Protein AF-A0A9P6T9H8-F1 (afdb_monomer_lite)

Sequence (300 aa):
MNTSPPLRSTDLVDGTSMKGPVYPNWYRVLKLAPSPHLTDQDVHVAFLAESAYHHPDDHPPGSRARARAEAYSKLIRQAYEVLRTKESRARYDHLKTRIASEKDQLHNRAKVLAEGWLKRIEAETQSAEEQATSSLAKERLDAFFRTDAQLRSRHPTLPTPTREQVQRFFEAESERRRAQVVRDRAAHRTALELMIRAEFERRAAGMPVDERRVRWQRGRDAFGQVSQNRKKVDAELGQQAWEVALSKFFAELMSHHQHDHRCASPAPSKTAQGSTAPVLSENARPNEKFTPPVPSTRVV

Organism: NCBI:txid708437

InterPro domains:
  IPR001623 DnaJ domain [PF00226] (25-93)
  IPR001623 DnaJ domain [PS50076] (25-96)
  IPR001623 DnaJ domain [SM00271] (24-88)
  IPR001623 DnaJ domain [cd06257] (25-83)
  IPR036869 Chaperone J-domain superfamily [G3DSA:1.10.287.110] (18-116)
  IPR036869 Chaperone J-domain superfamily [SSF46565] (23-95)

Structure (mmCIF, N/CA/C/O backbone):
data_AF-A0A9P6T9H8-F1
#
_entry.id   AF-A0A9P6T9H8-F1
#
loop_
_atom_site.group_PDB
_atom_site.id
_atom_site.type_symbol
_atom_site.label_atom_id
_atom_site.label_alt_id
_atom_site.label_comp_id
_atom_site.label_asym_id
_atom_site.label_entity_id
_atom_site.label_seq_id
_atom_site.pdbx_PDB_ins_code
_atom_site.Cartn_x
_atom_site.Cartn_y
_atom_site.Cartn_z
_atom_site.occupancy
_atom_site.B_iso_or_equiv
_atom_site.auth_seq_id
_atom_site.auth_comp_id
_atom_site.auth_asym_id
_atom_site.auth_atom_id
_atom_site.pdbx_PDB_model_num
ATOM 1 N N . MET A 1 1 ? -13.556 -55.172 38.854 1.00 38.03 1 MET A N 1
ATOM 2 C CA . MET A 1 1 ? -12.277 -54.497 38.558 1.00 38.03 1 MET A CA 1
ATOM 3 C C . MET A 1 1 ? -12.586 -53.058 38.177 1.00 38.03 1 MET A C 1
ATOM 5 O O . MET A 1 1 ? -13.252 -52.830 37.178 1.00 38.03 1 MET A O 1
ATOM 9 N N . ASN A 1 2 ? -12.202 -52.132 39.058 1.00 34.06 2 ASN A N 1
ATOM 10 C CA . ASN A 1 2 ? -12.204 -50.681 38.868 1.00 34.06 2 ASN A CA 1
ATOM 11 C C . ASN A 1 2 ? -11.078 -50.288 37.908 1.00 34.06 2 ASN A C 1
ATOM 13 O O . ASN A 1 2 ? -9.978 -50.790 38.100 1.00 34.06 2 ASN A O 1
ATOM 17 N N . THR A 1 3 ? -11.322 -49.327 37.015 1.00 34.09 3 THR A N 1
ATOM 18 C CA . THR A 1 3 ? -10.509 -48.098 36.906 1.00 34.09 3 THR A CA 1
ATOM 19 C C . THR A 1 3 ? -11.249 -47.059 36.065 1.00 34.09 3 THR A C 1
ATOM 21 O O . THR A 1 3 ? -11.678 -47.322 34.945 1.00 34.09 3 THR A O 1
ATOM 24 N N . SER A 1 4 ? -11.401 -45.894 36.680 1.00 31.84 4 SER A N 1
ATOM 25 C CA . SER A 1 4 ? -12.095 -44.679 36.267 1.00 31.84 4 SER A CA 1
ATOM 26 C C . SER A 1 4 ? -11.564 -44.022 34.979 1.00 31.84 4 SER A C 1
ATOM 28 O O . SER A 1 4 ? -10.402 -44.220 34.625 1.00 31.84 4 SER A O 1
ATOM 30 N N . PRO A 1 5 ? -12.367 -43.159 34.325 1.00 37.28 5 PRO A N 1
ATOM 31 C CA . PRO A 1 5 ? -11.892 -42.238 33.291 1.00 37.28 5 PRO A CA 1
ATOM 32 C C . PRO A 1 5 ? -11.155 -41.044 33.931 1.00 37.28 5 PRO A C 1
ATOM 34 O O . PRO A 1 5 ? -11.500 -40.659 35.054 1.00 37.28 5 PRO A O 1
ATOM 37 N N . PRO A 1 6 ? -10.174 -40.410 33.261 1.00 40.19 6 PRO A N 1
ATOM 38 C CA . PRO A 1 6 ? -9.553 -39.213 33.800 1.00 40.19 6 PRO A CA 1
ATOM 39 C C . PRO A 1 6 ? -10.435 -37.975 33.588 1.00 40.19 6 PRO A C 1
ATOM 41 O O . PRO A 1 6 ? -11.201 -37.850 32.632 1.00 40.19 6 PRO A O 1
ATOM 44 N N . LEU A 1 7 ? -10.309 -37.085 34.565 1.00 30.33 7 LEU A N 1
ATOM 45 C CA . LEU A 1 7 ? -11.107 -35.905 34.865 1.00 30.33 7 LEU A CA 1
ATOM 46 C C . LEU A 1 7 ? -10.894 -34.728 33.896 1.00 30.33 7 LEU A C 1
ATOM 48 O O . LEU A 1 7 ? -9.845 -34.567 33.280 1.00 30.33 7 LEU A O 1
ATOM 52 N N . ARG A 1 8 ? -11.909 -33.854 33.867 1.00 36.84 8 ARG A N 1
ATOM 53 C CA . ARG A 1 8 ? -11.857 -32.449 33.428 1.00 36.84 8 ARG A CA 1
ATOM 54 C C . ARG A 1 8 ? -10.834 -31.630 34.235 1.00 36.84 8 ARG A C 1
ATOM 56 O O . ARG A 1 8 ? -10.794 -31.767 35.451 1.00 36.84 8 ARG A O 1
ATOM 63 N N . SER A 1 9 ? -10.186 -30.665 33.579 1.00 26.41 9 SER A N 1
ATOM 64 C CA . SER A 1 9 ? -9.747 -29.372 34.145 1.00 26.41 9 SER A CA 1
ATOM 65 C C . SER A 1 9 ? -9.559 -28.415 32.953 1.00 26.41 9 SER A C 1
ATOM 67 O O . SER A 1 9 ? -8.817 -28.741 32.037 1.00 26.41 9 SER A O 1
ATOM 69 N N . THR A 1 10 ? -10.443 -27.453 32.671 1.00 33.94 10 THR A N 1
ATOM 70 C CA . THR A 1 10 ? -10.411 -26.065 33.174 1.00 33.94 10 THR A CA 1
ATOM 71 C C . THR A 1 10 ? -9.012 -25.468 33.298 1.00 33.94 10 THR A C 1
ATOM 73 O O . THR A 1 10 ? -8.481 -25.431 34.397 1.00 33.94 10 THR A O 1
ATOM 76 N N . ASP A 1 11 ? -8.519 -24.918 32.190 1.00 26.69 11 ASP A N 1
ATOM 77 C CA . ASP A 1 11 ? -7.739 -23.675 32.135 1.00 26.69 11 ASP A CA 1
ATOM 78 C C . ASP A 1 11 ? -8.542 -22.778 31.171 1.00 26.69 11 ASP A C 1
ATOM 80 O O . ASP A 1 11 ? -8.701 -23.090 29.994 1.00 26.69 11 ASP A O 1
ATOM 84 N N . LEU A 1 12 ? -9.370 -21.830 31.613 1.00 29.61 12 LEU A N 1
ATOM 85 C CA . LEU A 1 12 ? -9.011 -20.601 32.316 1.00 29.61 12 LEU A CA 1
ATOM 86 C C . LEU A 1 12 ? -7.778 -19.927 31.694 1.00 29.61 12 LEU A C 1
ATOM 88 O O . LEU A 1 12 ? -6.650 -20.273 31.992 1.00 29.61 12 LEU A O 1
ATOM 92 N N . VAL A 1 13 ? -8.074 -18.913 30.877 1.00 43.53 13 VAL A N 1
ATOM 93 C CA . VAL A 1 13 ? -7.264 -17.706 30.663 1.00 43.53 13 VAL A CA 1
ATOM 94 C C . VAL A 1 13 ? -5.823 -17.950 30.203 1.00 43.53 13 VAL A C 1
ATOM 96 O O . VAL A 1 13 ? -4.915 -18.006 31.009 1.00 43.53 13 VAL A O 1
ATOM 99 N N . ASP A 1 14 ? -5.591 -17.961 28.894 1.00 33.41 14 ASP A N 1
ATOM 100 C CA . ASP A 1 14 ? -4.698 -16.952 28.320 1.00 33.41 14 ASP A CA 1
ATOM 101 C C . ASP A 1 14 ? -4.712 -16.994 26.796 1.00 33.41 14 ASP A C 1
ATOM 103 O O . ASP A 1 14 ? -4.553 -18.014 26.134 1.00 33.41 1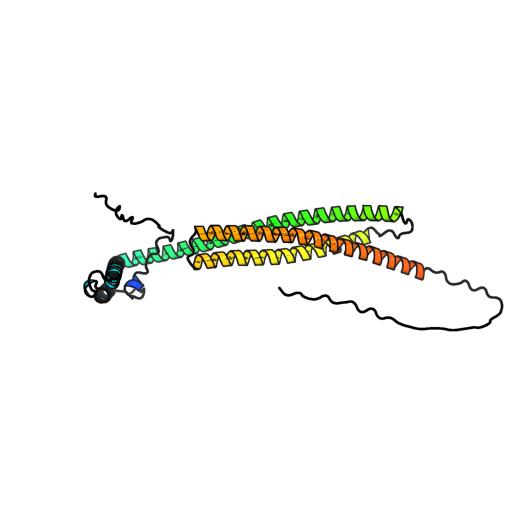4 ASP A O 1
ATOM 107 N N . GLY A 1 15 ? -4.979 -15.829 26.236 1.00 30.55 15 GLY A N 1
ATOM 108 C CA . GLY A 1 15 ? -5.173 -15.619 24.813 1.00 30.55 15 GLY A CA 1
ATOM 109 C C . GLY A 1 15 ? -5.578 -14.178 24.587 1.00 30.55 15 GLY A C 1
ATOM 110 O O . GLY A 1 15 ? -6.523 -13.894 23.850 1.00 30.55 15 GLY A O 1
ATOM 111 N N . THR A 1 16 ? -4.903 -13.269 25.293 1.00 36.62 16 THR A N 1
ATOM 112 C CA . THR A 1 16 ? -4.917 -11.826 25.080 1.00 36.62 16 THR A CA 1
ATOM 113 C C . THR A 1 16 ? -4.379 -11.547 23.680 1.00 36.62 16 THR A C 1
ATOM 115 O O . THR A 1 16 ? -3.251 -11.120 23.457 1.00 36.62 16 THR A O 1
ATOM 118 N N . SER A 1 17 ? -5.243 -11.796 22.694 1.00 33.31 17 SER A N 1
ATOM 119 C CA . SER A 1 17 ? -5.212 -11.155 21.394 1.00 33.31 17 SER A CA 1
ATOM 120 C C . SER A 1 17 ? -4.962 -9.678 21.652 1.00 33.31 17 SER A C 1
ATOM 122 O O . SER A 1 17 ? -5.818 -9.019 22.241 1.00 33.31 17 SER A O 1
ATOM 124 N N . MET A 1 18 ? -3.800 -9.202 21.201 1.00 38.00 18 MET A N 1
ATOM 125 C CA . MET A 1 18 ? -3.286 -7.830 21.212 1.00 38.00 18 MET A CA 1
ATOM 126 C C . MET A 1 18 ? -4.225 -6.838 20.494 1.00 38.00 18 MET A C 1
ATOM 128 O O . MET A 1 18 ? -3.858 -6.153 19.541 1.00 38.00 18 MET A O 1
ATOM 132 N N . LYS A 1 19 ? -5.477 -6.753 20.933 1.00 39.91 19 LYS A N 1
ATOM 133 C CA . LYS A 1 19 ? -6.243 -5.523 20.928 1.00 39.91 19 LYS A CA 1
ATOM 134 C C . LYS A 1 19 ? -5.773 -4.830 22.198 1.00 39.91 19 LYS A C 1
ATOM 136 O O . LYS A 1 19 ? -6.032 -5.335 23.287 1.00 39.91 19 LYS A O 1
ATOM 141 N N . GLY A 1 20 ? -5.052 -3.713 22.071 1.00 37.09 20 GLY A N 1
ATOM 142 C CA . GLY A 1 20 ? -4.868 -2.812 23.214 1.00 37.09 20 GLY A CA 1
ATOM 143 C C . GLY A 1 20 ? -6.226 -2.589 23.892 1.00 37.09 20 GLY A C 1
ATOM 144 O O . GLY A 1 20 ? -7.242 -2.720 23.200 1.00 37.09 20 GLY A O 1
ATOM 145 N N . PRO A 1 21 ? -6.272 -2.339 25.212 1.00 41.81 21 PRO A N 1
ATOM 146 C CA . PRO A 1 21 ? -7.514 -2.337 25.978 1.00 41.81 21 PRO A CA 1
ATOM 147 C C . PRO A 1 21 ? -8.572 -1.524 25.233 1.00 41.81 21 PRO A C 1
ATOM 149 O O . PRO A 1 21 ? -8.463 -0.305 25.098 1.00 41.81 21 PRO A O 1
ATOM 152 N N . VAL A 1 22 ? -9.560 -2.221 24.660 1.00 52.66 22 VAL A N 1
ATOM 153 C CA . VAL A 1 22 ? -10.694 -1.576 24.006 1.00 52.66 22 VAL A CA 1
ATOM 154 C C . VAL A 1 22 ? -11.515 -1.039 25.153 1.00 52.66 22 VAL A C 1
ATOM 156 O O . VAL A 1 22 ? -12.327 -1.760 25.725 1.00 52.66 22 VAL A O 1
ATOM 159 N N . TYR A 1 23 ? -11.228 0.199 25.544 1.00 62.03 23 TYR A N 1
ATOM 160 C CA . TYR A 1 23 ? -11.981 0.862 26.589 1.00 62.03 23 TYR A CA 1
ATOM 161 C C . TYR A 1 23 ? -13.442 0.930 26.137 1.00 62.03 23 TYR A C 1
ATOM 163 O O . TYR A 1 23 ? -13.731 1.522 25.087 1.00 62.03 23 TYR A O 1
ATOM 171 N N . PRO A 1 24 ? -14.365 0.277 26.863 1.00 75.31 24 PRO A N 1
ATOM 172 C CA . PRO A 1 24 ? -15.774 0.314 26.522 1.00 75.31 24 PRO A CA 1
ATOM 173 C C . PRO A 1 24 ? -16.250 1.759 26.552 1.00 75.31 24 PRO A C 1
ATOM 175 O O . PRO A 1 24 ? -15.856 2.530 27.425 1.00 75.31 24 PRO A O 1
ATOM 178 N N . ASN A 1 25 ? -17.116 2.138 25.613 1.00 88.19 25 ASN A N 1
ATOM 179 C CA . ASN A 1 25 ? -17.748 3.444 25.691 1.00 88.19 25 ASN A CA 1
ATOM 180 C C . ASN A 1 25 ? -18.775 3.436 26.833 1.00 88.19 25 ASN A C 1
ATOM 182 O O . ASN A 1 25 ? -19.929 3.078 26.604 1.00 88.19 25 ASN A O 1
ATOM 186 N N . TRP A 1 26 ? -18.361 3.817 28.044 1.00 93.00 26 TRP A N 1
ATOM 187 C CA . TRP A 1 26 ? -19.205 3.746 29.243 1.00 93.00 26 TRP A CA 1
ATOM 188 C C . TRP A 1 26 ? -20.499 4.559 29.131 1.00 93.00 26 TRP A C 1
ATOM 190 O O . TRP A 1 26 ? -21.531 4.118 29.630 1.00 93.00 26 TRP A O 1
ATOM 200 N N . TYR A 1 27 ? -20.493 5.663 28.372 1.00 93.25 27 TYR A N 1
ATOM 201 C CA . TYR A 1 27 ? -21.714 6.414 28.062 1.00 93.25 27 TYR A CA 1
ATOM 202 C C . TYR A 1 27 ? -22.737 5.550 27.313 1.00 93.25 27 TYR A C 1
ATOM 204 O O . TYR A 1 27 ? -23.918 5.590 27.626 1.00 93.25 27 TYR A O 1
ATOM 212 N N . ARG A 1 28 ? -22.296 4.697 26.377 1.00 93.00 28 ARG A N 1
ATOM 213 C CA . ARG A 1 28 ? -23.198 3.773 25.667 1.00 93.00 28 ARG A CA 1
ATOM 214 C C . ARG A 1 28 ? -23.743 2.671 26.566 1.00 93.00 28 ARG A C 1
ATOM 216 O O . ARG A 1 28 ? -24.875 2.259 26.351 1.00 93.00 28 ARG A O 1
ATOM 223 N N . VAL A 1 29 ? -22.957 2.196 27.534 1.00 91.94 29 VAL A N 1
ATOM 224 C CA . VAL A 1 29 ? -23.403 1.157 28.479 1.00 91.94 29 VAL A CA 1
ATOM 225 C C . VAL A 1 29 ? -24.567 1.667 29.329 1.00 91.94 29 VAL A C 1
ATOM 227 O O . VAL A 1 29 ? -25.514 0.925 29.541 1.00 91.94 29 VAL A O 1
ATOM 230 N N . LEU A 1 30 ? -24.536 2.942 29.731 1.00 93.44 30 LEU A N 1
ATOM 231 C CA . LEU A 1 30 ? -25.633 3.598 30.454 1.00 93.44 30 LEU A CA 1
ATOM 232 C C . LEU A 1 30 ? -26.652 4.301 29.536 1.00 93.44 30 LEU A C 1
ATOM 234 O O . LEU A 1 30 ? -27.499 5.040 30.021 1.00 93.44 30 LEU A O 1
ATOM 238 N N . LYS A 1 31 ? -26.554 4.124 28.209 1.00 92.94 31 LYS A N 1
ATOM 239 C CA . LYS A 1 31 ? -27.387 4.807 27.195 1.00 92.94 31 LYS A CA 1
ATOM 240 C C . LYS A 1 31 ? -27.440 6.340 27.334 1.00 92.94 31 LYS A C 1
ATOM 242 O O . LYS A 1 31 ? -28.423 6.977 26.969 1.00 92.94 31 LYS A O 1
ATOM 247 N N . LEU A 1 32 ? -26.350 6.943 27.800 1.00 93.62 32 LEU A N 1
ATOM 248 C CA . LEU A 1 32 ? -26.186 8.386 27.945 1.00 93.62 32 LEU A CA 1
ATOM 249 C C . LEU A 1 32 ? -25.487 8.996 26.724 1.00 93.62 32 LEU A C 1
ATOM 251 O O . LEU A 1 32 ? -24.604 8.390 26.107 1.00 93.62 32 LEU A O 1
ATOM 255 N N . ALA A 1 33 ? -25.846 10.239 26.403 1.00 91.00 33 ALA A N 1
ATOM 256 C CA . ALA A 1 33 ? -25.086 11.055 25.465 1.00 91.00 33 ALA A CA 1
ATOM 257 C C . ALA A 1 33 ? -23.873 11.681 26.185 1.00 91.00 33 ALA A C 1
ATOM 259 O O . ALA A 1 33 ? -24.029 12.188 27.298 1.00 91.00 33 ALA A O 1
ATOM 260 N N . PRO A 1 34 ? -22.671 11.692 25.579 1.00 87.94 34 PRO A N 1
ATOM 261 C CA . PRO A 1 34 ? -21.546 12.442 26.126 1.00 87.94 34 PRO A CA 1
ATOM 262 C C . PRO A 1 34 ? -21.892 13.934 26.103 1.00 87.94 34 PRO A C 1
ATOM 264 O O . PRO A 1 34 ? -22.073 14.505 25.028 1.00 87.94 34 PRO A O 1
ATOM 267 N N . SER A 1 35 ? -22.016 14.556 27.273 1.00 89.12 35 SER A N 1
ATOM 268 C CA . SER A 1 35 ? -22.367 15.971 27.407 1.00 89.12 35 SER A CA 1
ATOM 269 C C . SER A 1 35 ? -21.614 16.597 28.582 1.00 89.12 35 SER A C 1
ATOM 271 O O . SER A 1 35 ? -21.552 15.980 29.648 1.00 89.12 35 SER A O 1
ATOM 273 N N . PRO A 1 36 ? -21.085 17.826 28.438 1.00 83.00 36 PRO A N 1
ATOM 274 C CA . PRO A 1 36 ? -20.433 18.541 29.537 1.00 83.00 36 PRO A CA 1
ATOM 275 C C . PRO A 1 36 ? -21.411 18.953 30.649 1.00 83.00 36 PRO A C 1
ATOM 277 O O . PRO A 1 36 ? -20.980 19.275 31.754 1.00 83.00 36 PRO A O 1
ATOM 280 N N . HIS A 1 37 ? -22.719 18.937 30.368 1.00 88.69 37 HIS A N 1
ATOM 281 C CA . HIS A 1 37 ? -23.781 19.315 31.305 1.00 88.69 37 HIS A CA 1
ATOM 282 C C . HIS A 1 37 ? -24.411 18.121 32.028 1.00 88.69 37 HIS A C 1
ATOM 284 O O . HIS A 1 37 ? -25.382 18.296 32.757 1.00 88.69 37 HIS A O 1
ATOM 290 N N . LEU A 1 38 ? -23.884 16.912 31.825 1.00 91.31 38 LEU A N 1
ATOM 291 C CA . LEU A 1 38 ? -24.390 15.711 32.474 1.00 91.31 38 LEU A CA 1
ATOM 292 C C . LEU A 1 38 ? -24.210 15.837 33.996 1.00 91.31 38 LEU A C 1
ATOM 294 O O . LEU A 1 38 ? -23.090 16.024 34.484 1.00 91.31 38 LEU A O 1
ATOM 298 N N . THR A 1 39 ? -25.285 15.725 34.770 1.00 94.75 39 THR A N 1
ATOM 299 C CA . THR A 1 39 ? -25.199 15.786 36.236 1.00 94.75 39 THR A CA 1
ATOM 300 C C . THR A 1 39 ? -24.855 14.413 36.814 1.00 94.75 39 THR A C 1
ATOM 302 O O . THR A 1 39 ? -24.907 13.401 36.112 1.00 94.75 39 THR A O 1
ATOM 305 N N . ASP A 1 40 ? -24.427 14.359 38.076 1.00 94.19 40 ASP A N 1
ATOM 306 C CA . ASP A 1 40 ? -24.169 13.081 38.759 1.00 94.19 40 ASP A CA 1
ATOM 307 C C . ASP A 1 40 ? -25.496 12.328 39.005 1.00 94.19 40 ASP A C 1
ATOM 309 O O . ASP A 1 40 ? -25.549 11.099 38.932 1.00 94.19 40 ASP A O 1
ATOM 313 N N . GLN A 1 41 ? -26.597 13.073 39.172 1.00 95.38 41 GLN A N 1
ATOM 314 C CA . GLN A 1 41 ? -27.947 12.527 39.295 1.00 95.38 41 GLN A CA 1
ATOM 315 C C . GLN A 1 41 ? -28.396 11.810 38.015 1.00 95.38 41 GLN A C 1
ATOM 317 O O . GLN A 1 41 ? -28.925 10.705 38.101 1.00 95.38 41 GLN A O 1
ATOM 322 N N . ASP A 1 42 ? -28.141 12.382 36.835 1.00 95.00 42 ASP A N 1
ATOM 323 C CA . ASP A 1 42 ? -28.504 11.752 35.554 1.00 95.00 42 ASP A CA 1
ATOM 324 C C . ASP A 1 42 ? -27.807 10.398 35.374 1.00 95.00 42 ASP A C 1
ATOM 326 O O . ASP A 1 42 ? -28.408 9.424 34.916 1.00 95.00 42 ASP A O 1
ATOM 330 N N . VAL A 1 43 ? -26.535 10.319 35.780 1.00 95.31 43 VAL A N 1
ATOM 331 C CA . VAL A 1 43 ? -25.751 9.078 35.740 1.00 95.31 43 VAL A CA 1
ATOM 332 C C . VAL A 1 43 ? -26.323 8.044 36.704 1.00 95.31 43 VAL A C 1
ATOM 334 O O . VAL A 1 43 ? -26.428 6.869 36.351 1.00 95.31 43 VAL A O 1
ATOM 337 N N . HIS A 1 44 ? -26.718 8.470 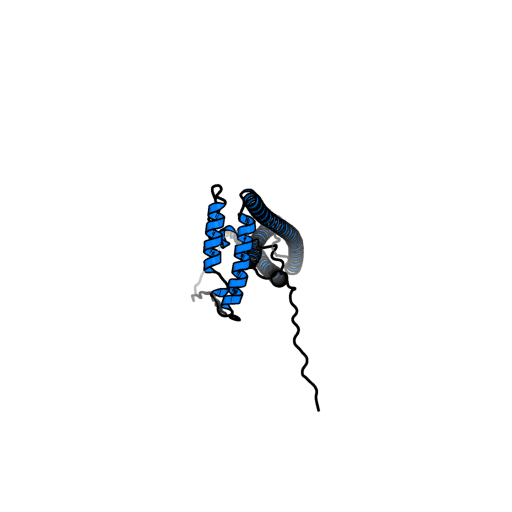37.904 1.00 96.06 44 HIS A N 1
ATOM 338 C CA . HIS A 1 44 ? -27.324 7.589 38.895 1.00 96.06 44 HIS A CA 1
ATOM 339 C C . HIS A 1 44 ? -28.687 7.050 38.439 1.00 96.06 44 HIS A C 1
ATOM 341 O O . HIS A 1 44 ? -28.930 5.847 38.520 1.00 96.06 44 HIS A O 1
ATOM 347 N N . VAL A 1 45 ? -29.546 7.907 37.882 1.00 96.56 45 VAL A N 1
ATOM 348 C CA . VAL A 1 45 ? -30.850 7.504 37.331 1.00 96.56 45 VAL A CA 1
ATOM 349 C C . VAL A 1 45 ? -30.673 6.504 36.186 1.00 96.56 45 VAL A C 1
ATOM 351 O O . VAL A 1 45 ? -31.339 5.469 36.169 1.00 96.56 45 VAL A O 1
ATOM 354 N N . ALA A 1 46 ? -29.736 6.756 35.269 1.00 96.00 46 ALA A N 1
ATOM 355 C CA . ALA A 1 46 ? -29.435 5.830 34.179 1.00 96.00 46 ALA A CA 1
ATOM 356 C C . ALA A 1 46 ? -28.889 4.485 34.686 1.00 96.00 46 ALA A C 1
ATOM 358 O O . ALA A 1 46 ? -29.270 3.429 34.182 1.00 96.00 46 ALA A O 1
ATOM 359 N N . PHE A 1 47 ? -28.038 4.504 35.716 1.00 96.75 47 PHE A N 1
ATOM 360 C CA . PHE A 1 47 ? -27.547 3.288 36.361 1.00 96.75 47 PHE A CA 1
ATOM 361 C C . PHE A 1 47 ? -28.681 2.453 36.960 1.00 96.75 47 PHE A C 1
ATOM 363 O O . PHE A 1 47 ? -28.705 1.240 36.745 1.00 96.75 47 PHE A O 1
ATOM 370 N N . LEU A 1 48 ? -29.617 3.076 37.682 1.00 96.44 48 LEU A N 1
ATOM 371 C CA . LEU A 1 48 ? -30.763 2.373 38.260 1.00 96.44 48 LEU A CA 1
ATOM 372 C C . LEU A 1 48 ? -31.651 1.768 37.168 1.00 96.44 48 LEU A C 1
ATOM 374 O O . LEU A 1 48 ? -32.017 0.598 37.266 1.00 96.44 48 LEU A O 1
ATOM 378 N N . ALA A 1 49 ? -31.935 2.529 36.107 1.00 95.31 49 ALA A N 1
ATOM 379 C CA . ALA A 1 49 ? -32.745 2.064 34.984 1.00 95.31 49 ALA A CA 1
ATOM 380 C C . ALA A 1 49 ? -32.119 0.846 34.279 1.00 95.31 49 ALA A C 1
ATOM 382 O O . ALA A 1 49 ? -32.785 -0.173 34.093 1.00 95.31 49 ALA A O 1
ATOM 383 N N . GLU A 1 50 ? -30.829 0.910 33.932 1.00 93.94 50 GLU A N 1
ATOM 384 C CA . GLU A 1 50 ? -30.146 -0.204 33.261 1.00 93.94 50 GLU A CA 1
ATOM 385 C C . GLU A 1 50 ? -29.916 -1.402 34.194 1.00 93.94 50 GLU A C 1
ATOM 387 O O . GLU A 1 50 ? -30.003 -2.549 33.756 1.00 93.94 50 GLU A O 1
ATOM 392 N N . SER A 1 51 ? -29.657 -1.166 35.485 1.00 93.81 51 SER A N 1
ATOM 393 C CA . SER A 1 51 ? -29.475 -2.246 36.465 1.00 93.81 51 SER A CA 1
ATOM 394 C C . SER A 1 51 ? -30.768 -3.010 36.727 1.00 93.81 51 SER A C 1
ATOM 396 O O . SER A 1 51 ? -30.717 -4.230 36.869 1.00 93.81 51 SER A O 1
ATOM 398 N N . ALA A 1 52 ? -31.909 -2.314 36.757 1.00 93.06 52 ALA A N 1
ATOM 399 C CA . ALA A 1 52 ? -33.222 -2.940 36.870 1.00 93.06 52 ALA A CA 1
ATOM 400 C C . ALA A 1 52 ? -33.566 -3.757 35.617 1.00 93.06 52 ALA A C 1
ATOM 402 O O . ALA A 1 52 ? -34.114 -4.843 35.728 1.00 93.06 52 ALA A O 1
ATOM 403 N N . TYR A 1 53 ? -33.200 -3.274 34.427 1.00 91.75 53 TYR A N 1
ATOM 404 C CA . TYR A 1 53 ? -33.472 -3.985 33.174 1.00 91.75 53 TYR A CA 1
ATOM 405 C C . TYR A 1 53 ? -32.608 -5.247 32.977 1.00 91.75 53 TYR A C 1
ATOM 407 O O . TYR A 1 53 ? -33.011 -6.183 32.288 1.00 91.75 53 TYR A O 1
ATOM 415 N N . HIS A 1 54 ? -31.405 -5.277 33.555 1.00 90.44 54 HIS A N 1
ATOM 416 C CA . HIS A 1 54 ? -30.438 -6.369 33.408 1.00 90.44 54 HIS A CA 1
ATOM 417 C C . HIS A 1 54 ? -30.176 -7.128 34.721 1.00 90.44 54 HIS A C 1
ATOM 419 O O . HIS A 1 54 ? -29.063 -7.626 34.939 1.00 90.44 54 HIS A O 1
ATOM 425 N N . HIS A 1 55 ? -31.172 -7.224 35.606 1.00 91.81 55 HIS A N 1
ATOM 426 C CA . HIS A 1 55 ? -31.003 -7.895 36.889 1.00 91.81 55 HIS A CA 1
ATOM 427 C C . HIS A 1 55 ? -30.901 -9.425 36.706 1.00 91.81 55 HIS A C 1
ATOM 429 O O . HIS A 1 55 ? -31.737 -10.037 36.042 1.00 91.81 55 HIS A O 1
ATOM 435 N N . PRO A 1 56 ? -29.878 -10.097 37.269 1.00 91.56 56 PRO A N 1
ATOM 436 C CA . PRO A 1 56 ? -29.673 -11.529 37.044 1.00 91.56 56 PRO A CA 1
ATOM 437 C C . PRO A 1 56 ? -30.765 -12.413 37.662 1.00 91.56 56 PRO A C 1
ATOM 439 O O . PRO A 1 56 ? -30.943 -13.544 37.205 1.00 91.56 56 PRO A O 1
ATOM 442 N N . ASP A 1 57 ? -31.496 -11.911 38.662 1.00 93.56 57 ASP A N 1
ATOM 443 C CA . ASP A 1 57 ? -32.580 -12.657 39.317 1.00 93.56 57 ASP A CA 1
ATOM 444 C C . ASP A 1 57 ? -33.867 -12.717 38.482 1.00 93.56 57 ASP A C 1
ATOM 446 O O . ASP A 1 57 ? -34.680 -13.614 38.692 1.00 93.56 57 ASP A O 1
ATOM 450 N N . ASP A 1 58 ? -34.000 -11.870 37.456 1.00 92.44 58 ASP A N 1
ATOM 451 C CA . ASP A 1 58 ? -35.109 -11.935 36.491 1.00 92.44 58 ASP A CA 1
ATOM 452 C C . ASP A 1 58 ? -34.952 -13.110 35.509 1.00 92.44 58 ASP A C 1
ATOM 454 O O . ASP A 1 58 ? -35.783 -13.344 34.625 1.00 92.44 58 ASP A O 1
ATOM 458 N N . HIS A 1 59 ? -33.857 -13.864 35.633 1.00 92.00 59 HIS A N 1
ATOM 459 C CA . HIS A 1 59 ? -33.538 -14.992 34.780 1.00 92.00 59 HIS A CA 1
ATOM 460 C C . HIS A 1 59 ? -33.360 -16.284 35.586 1.00 92.00 59 HIS A C 1
ATOM 462 O O . HIS A 1 59 ? -32.698 -16.300 36.630 1.00 92.00 59 HIS A O 1
ATOM 468 N N . PRO A 1 60 ? -33.866 -17.419 35.066 1.00 91.88 60 PRO A N 1
ATOM 469 C CA . PRO A 1 60 ? -33.765 -18.691 35.760 1.00 91.88 60 PRO A CA 1
ATOM 470 C C . PRO A 1 60 ? -32.295 -19.085 36.000 1.00 91.88 60 PRO A C 1
ATOM 472 O O . PRO A 1 60 ? -31.438 -18.854 35.126 1.00 91.88 60 PRO A O 1
ATOM 475 N N . PRO A 1 61 ? -31.987 -19.681 37.169 1.00 91.56 61 PRO A N 1
ATOM 476 C CA . PRO A 1 61 ? -30.636 -20.106 37.519 1.00 91.56 61 PRO A CA 1
ATOM 477 C C . PRO A 1 61 ? -30.086 -21.102 36.491 1.00 91.56 61 PRO A C 1
ATOM 479 O O . PRO A 1 61 ? -30.813 -21.933 35.953 1.00 91.56 61 PRO A O 1
ATOM 482 N N . GLY A 1 62 ? -28.794 -20.985 36.173 1.00 88.88 62 GLY A N 1
ATOM 483 C CA . GLY A 1 62 ? -28.117 -21.840 35.188 1.00 88.88 62 GLY A CA 1
ATOM 484 C C . GLY A 1 62 ? -28.411 -21.519 33.715 1.00 88.88 62 GLY A C 1
ATOM 485 O O . GLY A 1 62 ? -27.804 -22.118 32.828 1.00 88.88 62 GLY A O 1
ATOM 486 N N . SER A 1 63 ? -29.294 -20.560 33.415 1.00 91.31 63 SER A N 1
ATOM 487 C CA . SER A 1 63 ? -29.589 -20.182 32.031 1.00 91.31 63 SER A CA 1
ATOM 488 C C . SER A 1 63 ? -28.474 -19.343 31.391 1.00 91.31 63 SER A C 1
ATOM 490 O O . SER A 1 63 ? -27.828 -18.502 32.021 1.00 91.31 63 SER A O 1
ATOM 492 N N . ARG A 1 64 ? -28.298 -19.485 30.070 1.00 88.69 64 ARG A N 1
ATOM 493 C CA . ARG A 1 64 ? -27.408 -18.611 29.279 1.00 88.69 64 ARG A CA 1
ATOM 494 C C . ARG A 1 64 ? -27.855 -17.140 29.306 1.00 88.69 64 ARG A C 1
ATOM 496 O O . ARG A 1 64 ? -27.051 -16.248 29.046 1.00 88.69 64 ARG A O 1
ATOM 503 N N . ALA A 1 65 ? -29.137 -16.876 29.565 1.00 85.25 65 ALA A N 1
ATOM 504 C CA . ALA A 1 65 ? -29.663 -15.524 29.752 1.00 85.25 65 ALA A CA 1
ATOM 505 C C . ALA A 1 65 ? -29.131 -14.905 31.050 1.00 85.25 65 ALA A C 1
ATOM 507 O O . ALA A 1 65 ? -28.557 -13.821 30.998 1.00 85.25 65 ALA A O 1
ATOM 508 N N . ARG A 1 66 ? -29.182 -15.649 32.161 1.00 89.44 66 ARG A N 1
ATOM 509 C CA . ARG A 1 66 ? -28.614 -15.227 33.445 1.00 89.44 66 ARG A CA 1
ATOM 510 C C . ARG A 1 66 ? -27.117 -14.943 33.359 1.00 89.44 66 ARG A C 1
ATOM 512 O O . ARG A 1 66 ? -26.690 -13.870 33.757 1.00 89.44 66 ARG A O 1
ATOM 519 N N . ALA A 1 67 ? -26.330 -15.832 32.747 1.00 85.00 67 ALA A N 1
ATOM 520 C CA . ALA A 1 67 ? -24.890 -15.602 32.571 1.00 85.00 67 ALA A CA 1
ATOM 521 C C . ALA A 1 67 ? -24.582 -14.316 31.772 1.00 85.00 67 ALA A C 1
ATOM 523 O O . ALA A 1 67 ? -23.617 -13.607 32.061 1.00 85.00 67 ALA A O 1
ATOM 524 N N . ARG A 1 68 ? -25.417 -13.984 30.774 1.00 86.56 68 ARG A N 1
ATOM 525 C CA . ARG A 1 68 ? -25.311 -12.717 30.034 1.00 86.56 68 ARG A CA 1
ATOM 526 C C . ARG A 1 68 ? -25.705 -11.524 30.903 1.00 86.56 68 ARG A C 1
ATOM 528 O O . ARG A 1 68 ? -24.963 -10.549 30.917 1.00 86.56 68 ARG A O 1
ATOM 535 N N . ALA A 1 69 ? -26.810 -11.602 31.638 1.00 86.00 69 ALA A N 1
ATOM 536 C CA . ALA A 1 69 ? -27.243 -10.544 32.550 1.00 86.00 69 ALA A CA 1
ATOM 537 C C . ALA A 1 69 ? -26.216 -10.279 33.662 1.00 86.00 69 ALA A C 1
ATOM 539 O O . ALA A 1 69 ? -25.900 -9.129 33.937 1.00 86.00 69 ALA A O 1
ATOM 540 N N . GLU A 1 70 ? -25.591 -11.315 34.225 1.00 88.44 70 GLU A N 1
ATOM 541 C CA . GLU A 1 70 ? -24.495 -11.174 35.192 1.00 88.44 70 GLU A CA 1
ATOM 542 C C . GLU A 1 70 ? -23.282 -10.452 34.584 1.00 88.44 70 GLU A C 1
ATOM 544 O O . GLU A 1 70 ? -22.695 -9.573 35.222 1.00 88.44 70 GLU A O 1
ATOM 549 N N . ALA A 1 71 ? -22.914 -10.776 33.340 1.00 87.00 71 ALA A N 1
ATOM 550 C CA . ALA A 1 71 ? -21.843 -10.081 32.628 1.00 87.00 71 ALA A CA 1
ATOM 551 C C . ALA A 1 71 ? -22.194 -8.606 32.353 1.00 87.00 71 ALA A C 1
ATOM 553 O O . ALA A 1 71 ? -21.364 -7.724 32.582 1.00 87.00 71 ALA A O 1
ATOM 554 N N . TYR A 1 72 ? -23.426 -8.321 31.923 1.00 89.38 72 TYR A N 1
ATOM 555 C CA . TYR A 1 72 ? -23.902 -6.954 31.687 1.00 89.38 72 TYR A CA 1
ATOM 556 C C . TYR A 1 72 ? -24.032 -6.144 32.983 1.00 89.38 72 TYR A C 1
ATOM 558 O O . TYR A 1 72 ? -23.577 -5.006 33.024 1.00 89.38 72 TYR A O 1
ATOM 566 N N . SER A 1 73 ? -24.541 -6.728 34.069 1.00 90.00 73 SER A N 1
ATOM 567 C CA . SER A 1 73 ? -24.626 -6.090 35.391 1.00 90.00 73 SER A CA 1
ATOM 568 C C . SER A 1 73 ? -23.246 -5.663 35.907 1.00 90.00 73 SER A C 1
ATOM 570 O O . SER A 1 73 ? -23.099 -4.581 36.480 1.00 90.00 73 SER A O 1
ATOM 572 N N . LYS A 1 74 ? -22.202 -6.469 35.659 1.00 91.38 74 LYS A N 1
ATOM 573 C CA . LYS A 1 74 ? -20.811 -6.089 35.964 1.00 91.38 74 LYS A CA 1
ATOM 574 C C . LYS A 1 74 ? -20.356 -4.885 35.135 1.00 91.38 74 LYS A C 1
ATOM 576 O O . LYS A 1 74 ? -19.770 -3.963 35.696 1.00 91.38 74 LYS A O 1
ATOM 581 N N . LEU A 1 75 ? -20.654 -4.867 33.833 1.00 91.00 75 LEU A N 1
ATOM 582 C CA . LEU A 1 75 ? -20.326 -3.738 32.954 1.00 91.00 75 LEU A CA 1
ATOM 583 C C . LEU A 1 75 ? -21.061 -2.455 33.358 1.00 91.00 75 LEU A C 1
ATOM 585 O O . LEU A 1 75 ? -20.450 -1.394 33.355 1.00 91.00 75 LEU A O 1
ATOM 589 N N . ILE A 1 76 ? -22.338 -2.545 33.735 1.00 91.94 76 ILE A N 1
ATOM 590 C CA . ILE A 1 76 ? -23.154 -1.404 34.179 1.00 91.94 76 ILE A CA 1
ATOM 591 C C . ILE A 1 76 ? -22.591 -0.811 35.474 1.00 91.94 76 ILE A C 1
ATOM 593 O O . ILE A 1 76 ? -22.422 0.404 35.567 1.00 91.94 76 ILE A O 1
ATOM 597 N N . ARG A 1 77 ? -22.211 -1.654 36.444 1.00 92.94 77 ARG A N 1
ATOM 598 C CA . ARG A 1 77 ? -21.539 -1.201 37.674 1.00 92.94 77 ARG A CA 1
ATOM 599 C C . ARG A 1 77 ? -20.211 -0.510 37.383 1.00 92.94 77 ARG A C 1
ATOM 601 O O . ARG A 1 77 ? -19.961 0.567 37.907 1.00 92.94 77 ARG A O 1
ATOM 608 N N . GLN A 1 78 ? -19.381 -1.091 36.519 1.00 92.56 78 GLN A N 1
ATOM 609 C CA . GLN A 1 78 ? -18.121 -0.463 36.112 1.00 92.56 78 GLN A CA 1
ATOM 610 C C . GLN A 1 78 ? -18.351 0.871 35.390 1.00 92.56 78 GLN A C 1
ATOM 612 O O . GLN A 1 78 ? -17.654 1.842 35.672 1.00 92.56 78 GLN A O 1
ATOM 617 N N . ALA A 1 79 ? -19.350 0.943 34.505 1.00 91.88 79 ALA A N 1
ATOM 618 C CA . ALA A 1 79 ? -19.723 2.173 33.814 1.00 91.88 79 ALA A CA 1
ATOM 619 C C . ALA A 1 79 ? -20.152 3.263 34.802 1.00 91.88 79 ALA A C 1
ATOM 621 O O . ALA A 1 79 ? -19.720 4.406 34.671 1.00 91.88 79 ALA A O 1
ATOM 622 N N . TYR A 1 80 ? -20.951 2.904 35.810 1.00 95.81 80 TYR A N 1
ATOM 623 C CA . TYR A 1 80 ? -21.343 3.816 36.877 1.00 95.81 80 TYR A CA 1
ATOM 624 C C . TYR A 1 80 ? -20.131 4.301 37.668 1.00 95.81 80 TYR A C 1
ATOM 626 O O . TYR A 1 80 ? -19.934 5.503 37.768 1.00 95.81 80 TYR A O 1
ATOM 634 N N . GLU A 1 81 ? -19.256 3.414 38.142 1.00 94.56 81 GLU A N 1
ATOM 635 C CA . GLU A 1 81 ? -18.066 3.814 38.909 1.00 94.56 81 GLU A CA 1
ATOM 636 C C . GLU A 1 81 ? -17.152 4.789 38.151 1.00 94.56 81 GLU A C 1
ATOM 638 O O . GLU A 1 81 ? -16.603 5.723 38.736 1.00 94.56 81 GLU A O 1
ATOM 643 N N . VAL A 1 82 ? -17.018 4.606 36.835 1.00 93.12 82 VAL A N 1
ATOM 644 C CA . VAL A 1 82 ? -16.207 5.486 35.983 1.00 93.12 82 VAL A CA 1
ATOM 645 C C . VAL A 1 82 ? -16.897 6.825 35.700 1.00 93.12 82 VAL A C 1
ATOM 647 O O . VAL A 1 82 ? -16.208 7.821 35.480 1.00 93.12 82 VAL A O 1
ATOM 650 N N . LEU A 1 83 ? -18.233 6.865 35.690 1.00 94.50 83 LEU A N 1
ATOM 651 C CA . LEU A 1 83 ? -19.008 8.052 35.317 1.00 94.50 83 LEU A CA 1
ATOM 652 C C . LEU A 1 83 ? -19.681 8.771 36.500 1.00 94.50 83 LEU A C 1
ATOM 654 O O . LEU A 1 83 ? -20.251 9.842 36.293 1.00 94.50 83 LEU A O 1
ATOM 658 N N . ARG A 1 84 ? -19.641 8.215 37.718 1.00 94.50 84 ARG A N 1
ATOM 659 C CA . ARG A 1 84 ? -20.461 8.661 38.861 1.00 94.50 84 ARG A CA 1
ATOM 660 C C . ARG A 1 84 ? -20.192 10.097 39.295 1.00 94.50 84 ARG A C 1
ATOM 662 O O . ARG A 1 84 ? -21.113 10.764 39.739 1.00 94.50 84 ARG A O 1
ATOM 669 N N . THR A 1 85 ? -18.944 10.561 39.196 1.00 93.56 85 THR A N 1
ATOM 670 C CA . THR A 1 85 ? -18.566 11.931 39.575 1.00 93.56 85 THR A CA 1
ATOM 671 C C . THR A 1 85 ? -18.055 12.714 38.380 1.00 93.56 85 THR A C 1
ATOM 673 O O . THR A 1 85 ? -17.396 12.167 37.487 1.00 93.56 85 THR A O 1
ATOM 676 N N . LYS A 1 86 ? -18.253 14.034 38.405 1.00 92.25 86 LYS A N 1
ATOM 677 C CA . LYS A 1 86 ? -17.676 14.962 37.419 1.00 92.25 86 LYS A CA 1
ATOM 678 C C . LYS A 1 86 ? -16.175 14.745 37.176 1.00 92.25 86 LYS A C 1
ATOM 680 O O . LYS A 1 86 ? -15.742 14.711 36.027 1.00 92.25 86 LYS A O 1
ATOM 685 N N . GLU A 1 87 ? -15.384 14.542 38.229 1.00 91.94 87 GLU A N 1
ATOM 686 C CA . GLU A 1 87 ? -13.941 14.295 38.100 1.00 91.94 87 GLU A CA 1
ATOM 687 C C . GLU A 1 87 ? -13.617 12.958 37.422 1.00 91.94 87 GLU A C 1
ATOM 689 O O . GLU A 1 87 ? -12.717 12.887 36.584 1.00 91.94 87 GLU A O 1
ATOM 694 N N . SER A 1 88 ? -14.336 11.887 37.778 1.00 92.06 88 SER A N 1
ATOM 695 C CA . SER A 1 88 ? -14.142 10.564 37.169 1.00 92.06 88 SER A CA 1
ATOM 696 C C . SER A 1 88 ? -14.462 10.576 35.671 1.00 92.06 88 SER A C 1
ATOM 698 O O . SER A 1 88 ? -13.662 10.081 34.874 1.00 92.06 88 SER A O 1
ATOM 700 N N . ARG A 1 89 ? -15.538 11.276 35.281 1.00 92.50 89 ARG A N 1
ATOM 701 C CA . ARG A 1 89 ? -15.895 11.529 33.879 1.00 92.50 89 ARG A CA 1
ATOM 702 C C . ARG A 1 89 ? -14.814 12.302 33.145 1.00 92.50 89 ARG A C 1
ATOM 704 O O . ARG A 1 89 ? -14.377 11.855 32.093 1.00 92.50 89 ARG A O 1
ATOM 711 N N . ALA A 1 90 ? -14.314 13.390 33.730 1.00 90.50 90 ALA A N 1
ATOM 712 C CA . ALA A 1 90 ? -13.243 14.178 33.124 1.00 90.50 90 ALA A CA 1
ATOM 713 C C . ALA A 1 90 ? -11.971 13.342 32.881 1.00 90.50 90 ALA A C 1
ATOM 715 O O . ALA A 1 90 ? -11.363 13.432 31.813 1.00 90.50 90 ALA A O 1
ATOM 716 N N . ARG A 1 91 ? -11.592 12.470 33.830 1.00 90.19 91 ARG A N 1
ATOM 717 C CA . ARG A 1 91 ? -10.468 11.530 33.650 1.00 90.19 91 ARG A CA 1
ATOM 718 C C . ARG A 1 91 ? -10.723 10.540 32.514 1.00 90.19 91 ARG A C 1
ATOM 720 O O . ARG A 1 91 ? -9.825 10.288 31.712 1.00 90.19 91 ARG A O 1
ATOM 727 N N . TYR A 1 92 ? -11.931 9.991 32.429 1.00 90.38 92 TYR A N 1
ATOM 728 C CA . TYR A 1 92 ? -12.308 9.069 31.361 1.00 90.38 92 TYR A CA 1
ATOM 729 C C . TYR A 1 92 ? -12.352 9.750 29.984 1.00 90.38 92 TYR A C 1
ATOM 731 O O . TYR A 1 92 ? -11.822 9.204 29.015 1.00 90.38 92 TYR A O 1
ATOM 739 N N . ASP A 1 93 ? -12.903 10.959 29.891 1.00 89.31 93 ASP A N 1
ATOM 740 C CA . ASP A 1 93 ? -12.927 11.746 28.657 1.00 89.31 93 ASP A CA 1
ATOM 741 C C . ASP A 1 93 ? -11.505 12.081 28.193 1.00 89.31 93 ASP A C 1
ATOM 743 O O . ASP A 1 93 ? -11.191 11.940 27.008 1.00 89.31 93 ASP A O 1
ATOM 747 N N . HIS A 1 94 ? -10.610 12.432 29.123 1.00 87.75 94 HIS A N 1
ATOM 748 C CA . HIS A 1 94 ? -9.200 12.646 28.811 1.00 87.75 94 HIS A CA 1
ATOM 749 C C . HIS A 1 94 ? -8.504 11.362 28.327 1.00 87.75 94 HIS A C 1
ATOM 751 O O . HIS A 1 94 ? -7.751 11.387 27.351 1.00 87.75 94 HIS A O 1
ATOM 757 N N . LEU A 1 95 ? -8.774 10.218 28.958 1.00 84.81 95 LEU A N 1
ATOM 758 C CA . LEU A 1 95 ? -8.239 8.930 28.515 1.00 84.81 95 LEU A CA 1
ATOM 759 C C . LEU A 1 95 ? -8.734 8.573 27.106 1.00 84.81 95 LEU A C 1
ATOM 761 O O . LEU A 1 95 ? -7.954 8.141 26.258 1.00 84.81 95 LEU A O 1
ATOM 765 N N . LYS A 1 96 ? -10.021 8.800 26.830 1.00 83.56 96 LYS A N 1
ATOM 766 C CA . LYS A 1 96 ? -10.640 8.552 25.526 1.00 83.56 96 LYS A CA 1
ATOM 767 C C . LYS A 1 96 ? -10.021 9.416 24.423 1.00 83.56 96 LYS A C 1
ATOM 769 O O . LYS A 1 96 ? -9.746 8.893 23.343 1.00 83.56 96 LYS A O 1
ATOM 774 N N . THR A 1 97 ? -9.781 10.706 24.677 1.00 85.06 97 THR A N 1
ATOM 775 C CA . THR A 1 97 ? -9.126 11.598 23.701 1.00 85.06 97 THR A CA 1
ATOM 776 C C . THR A 1 97 ? -7.671 11.213 23.462 1.00 85.06 97 THR A C 1
ATOM 778 O O . THR A 1 97 ? -7.236 11.193 22.313 1.00 85.06 97 THR A O 1
ATOM 781 N N . ARG A 1 98 ? -6.941 10.823 24.512 1.00 82.50 98 ARG A N 1
ATOM 782 C CA . ARG A 1 98 ? -5.565 10.326 24.397 1.00 82.50 98 ARG A CA 1
ATOM 783 C C . ARG A 1 98 ? -5.473 9.048 23.558 1.00 82.50 98 ARG A C 1
ATOM 785 O O . ARG A 1 98 ? -4.625 8.951 22.682 1.00 82.50 98 ARG A O 1
ATOM 792 N N . ILE A 1 99 ? -6.358 8.077 23.780 1.00 76.44 99 ILE A N 1
ATOM 793 C CA . ILE A 1 99 ? -6.375 6.840 22.981 1.00 76.44 99 ILE A CA 1
ATOM 794 C C . ILE A 1 99 ? -6.701 7.145 21.511 1.00 76.44 99 ILE A C 1
ATOM 796 O O . ILE A 1 99 ? -6.116 6.544 20.608 1.00 76.44 99 ILE A O 1
ATOM 800 N N . ALA A 1 100 ? -7.626 8.077 21.255 1.00 74.94 100 ALA A N 1
ATOM 801 C CA . ALA A 1 100 ? -7.947 8.506 19.896 1.00 74.94 100 ALA A CA 1
ATOM 802 C C . ALA A 1 100 ? -6.737 9.162 19.208 1.00 74.94 100 ALA A C 1
ATOM 804 O O . ALA A 1 100 ? -6.404 8.786 18.085 1.00 74.94 100 ALA A O 1
ATOM 805 N N . SER A 1 101 ? -6.027 10.062 19.897 1.00 77.81 101 SER A N 1
ATOM 806 C CA . SER A 1 101 ? -4.845 10.721 19.336 1.00 77.81 101 SER A CA 1
ATOM 807 C C . SER A 1 101 ? -3.682 9.751 19.104 1.00 77.81 101 SER A C 1
ATOM 809 O O . SER A 1 101 ? -3.042 9.815 18.057 1.00 77.81 101 SER A O 1
ATOM 811 N N . GLU A 1 102 ? -3.440 8.800 20.011 1.00 73.12 102 GLU A N 1
ATOM 812 C CA . GLU A 1 102 ? -2.438 7.739 19.829 1.00 73.12 102 GLU A CA 1
ATOM 813 C C . GLU A 1 102 ? -2.767 6.863 18.606 1.00 73.12 102 GLU A C 1
ATOM 815 O O . GLU A 1 102 ? -1.880 6.519 17.819 1.00 73.12 102 GLU A O 1
ATOM 820 N N . LYS A 1 103 ? -4.049 6.539 18.388 1.00 70.25 103 LYS A N 1
ATOM 821 C CA . LYS A 1 103 ? -4.498 5.793 17.203 1.00 70.25 103 LYS A CA 1
ATOM 822 C C . LYS A 1 103 ? -4.226 6.565 15.909 1.00 70.25 103 LYS A C 1
ATOM 824 O O . LYS A 1 103 ? -3.719 5.973 14.952 1.00 70.25 103 LYS A O 1
ATOM 829 N N . ASP A 1 104 ? -4.522 7.860 15.884 1.00 70.62 104 ASP A N 1
ATOM 830 C CA . ASP A 1 104 ? -4.280 8.716 14.719 1.00 70.62 104 ASP A CA 1
ATOM 831 C C . ASP A 1 104 ? -2.777 8.881 14.448 1.00 70.62 104 ASP A C 1
ATOM 833 O O . ASP A 1 104 ? -2.328 8.790 13.303 1.00 70.62 104 ASP A O 1
ATOM 837 N N . GLN A 1 105 ? -1.962 9.017 15.498 1.00 70.25 105 GLN A N 1
ATOM 838 C CA . GLN A 1 105 ? -0.501 9.041 15.389 1.00 70.25 105 GLN A CA 1
ATOM 839 C C . GLN A 1 105 ? 0.060 7.734 14.821 1.00 70.25 105 GLN A C 1
ATOM 841 O O . GLN A 1 105 ? 0.918 7.765 13.937 1.00 70.25 105 GLN A O 1
ATOM 846 N N . LEU A 1 106 ? -0.428 6.579 15.286 1.00 66.12 106 LEU A N 1
ATOM 847 C CA . LEU A 1 106 ? -0.024 5.276 14.754 1.00 66.12 106 LEU A CA 1
ATOM 848 C C . LEU A 1 106 ? -0.424 5.116 13.285 1.00 66.12 106 LEU A C 1
ATOM 850 O O . LEU A 1 106 ? 0.362 4.588 12.494 1.00 66.12 106 LEU A O 1
ATOM 854 N N . HIS A 1 107 ? -1.611 5.593 12.903 1.00 66.12 107 HIS A N 1
ATOM 855 C CA . HIS A 1 107 ? -2.051 5.598 11.511 1.00 66.12 107 HIS A CA 1
ATOM 856 C C . HIS A 1 107 ? -1.137 6.468 10.637 1.00 66.12 107 HIS A C 1
ATOM 858 O O . HIS A 1 107 ? -0.632 5.997 9.616 1.00 66.12 107 HIS A O 1
ATOM 864 N N . ASN A 1 108 ? -0.841 7.692 11.076 1.00 67.56 108 ASN A N 1
ATOM 865 C CA . ASN A 1 108 ? 0.054 8.606 10.369 1.00 67.56 108 ASN A CA 1
ATOM 866 C C . ASN A 1 108 ? 1.476 8.045 10.258 1.00 67.56 108 ASN A C 1
ATOM 868 O O . ASN A 1 108 ? 2.070 8.074 9.182 1.00 67.56 108 ASN A O 1
ATOM 872 N N . ARG A 1 109 ? 2.011 7.449 11.329 1.00 63.75 109 ARG A N 1
ATOM 873 C CA . ARG A 1 109 ? 3.327 6.798 11.309 1.00 63.75 109 ARG A CA 1
ATOM 874 C C . ARG A 1 109 ? 3.359 5.620 10.337 1.00 63.75 109 ARG A C 1
ATOM 876 O O . ARG A 1 109 ? 4.326 5.474 9.594 1.00 63.75 109 ARG A O 1
ATOM 883 N N . ALA A 1 110 ? 2.307 4.802 10.307 1.00 64.06 110 ALA A N 1
ATOM 884 C CA . ALA A 1 110 ? 2.191 3.704 9.351 1.00 64.06 110 ALA A CA 1
ATOM 885 C C . ALA A 1 110 ? 2.130 4.212 7.902 1.00 64.06 110 ALA A C 1
ATOM 887 O O . ALA A 1 110 ? 2.786 3.636 7.036 1.00 64.06 110 ALA A O 1
ATOM 888 N N . LYS A 1 111 ? 1.402 5.306 7.649 1.00 71.25 111 LYS A N 1
ATOM 889 C CA . LYS A 1 111 ? 1.338 5.961 6.338 1.00 71.25 111 LYS A CA 1
ATOM 890 C C . LYS A 1 111 ? 2.712 6.468 5.892 1.00 71.25 111 LYS A C 1
ATOM 892 O O . LYS A 1 111 ? 3.153 6.117 4.805 1.00 71.25 111 LYS A O 1
ATOM 897 N N . VAL A 1 112 ? 3.426 7.199 6.751 1.00 69.75 112 VAL A N 1
ATOM 898 C CA . VAL A 1 112 ? 4.775 7.719 6.454 1.00 69.75 112 VAL A CA 1
ATOM 899 C C . VAL A 1 112 ? 5.766 6.589 6.166 1.00 69.75 112 VAL A C 1
ATOM 901 O O . VAL A 1 112 ? 6.551 6.681 5.226 1.00 69.75 112 VAL A O 1
ATOM 904 N N . LEU A 1 113 ? 5.724 5.499 6.939 1.00 65.56 113 LEU A N 1
ATOM 905 C CA . LEU A 1 113 ? 6.575 4.333 6.686 1.00 65.56 113 LEU A CA 1
ATOM 906 C C . LEU A 1 113 ? 6.240 3.652 5.353 1.00 65.56 113 LEU A C 1
ATOM 908 O O . LEU A 1 113 ? 7.156 3.259 4.634 1.00 65.56 113 LEU A O 1
ATOM 912 N N . ALA A 1 114 ? 4.955 3.536 5.007 1.00 65.44 114 ALA A N 1
ATOM 913 C CA . ALA A 1 114 ? 4.525 2.975 3.728 1.00 65.44 114 ALA A CA 1
ATOM 914 C C . ALA A 1 114 ? 4.972 3.851 2.547 1.00 65.44 114 ALA A C 1
ATOM 916 O O . ALA A 1 114 ? 5.529 3.334 1.582 1.00 65.44 114 ALA A O 1
ATOM 917 N N . GLU A 1 115 ? 4.806 5.172 2.646 1.00 70.69 115 GLU A N 1
ATOM 918 C CA . GLU A 1 115 ? 5.281 6.129 1.640 1.00 70.69 115 GLU A CA 1
ATOM 919 C C . GLU A 1 115 ? 6.809 6.106 1.500 1.00 70.69 115 GLU A C 1
ATOM 921 O O . GLU A 1 115 ? 7.331 6.105 0.387 1.00 70.69 115 GLU A O 1
ATOM 926 N N . GLY A 1 116 ? 7.544 6.050 2.614 1.00 70.38 116 GLY A N 1
ATOM 927 C CA . GLY A 1 116 ? 9.005 5.956 2.606 1.00 70.38 116 GLY A CA 1
ATOM 928 C C . GLY A 1 116 ? 9.511 4.651 1.989 1.00 70.38 116 GLY A C 1
ATOM 929 O O . GLY A 1 116 ? 10.469 4.661 1.216 1.00 70.38 116 GLY A O 1
ATOM 930 N N . TRP A 1 117 ? 8.848 3.531 2.286 1.00 71.00 117 TRP A N 1
ATOM 931 C CA . TRP A 1 117 ? 9.162 2.240 1.680 1.00 71.00 117 TRP A CA 1
ATOM 932 C C . TRP A 1 117 ? 8.873 2.233 0.174 1.00 71.00 117 TRP A C 1
ATOM 934 O O . TRP A 1 117 ? 9.736 1.815 -0.595 1.00 71.00 117 TRP A O 1
ATOM 944 N N . LEU A 1 118 ? 7.725 2.775 -0.254 1.00 69.44 118 LEU A N 1
ATOM 945 C CA . LEU A 1 118 ? 7.389 2.945 -1.672 1.00 69.44 118 LEU A CA 1
ATOM 946 C C . LEU A 1 118 ? 8.455 3.762 -2.405 1.00 69.44 118 LEU A C 1
ATOM 948 O O . LEU A 1 118 ? 8.983 3.295 -3.408 1.00 69.44 118 LEU A O 1
ATOM 952 N N . LYS A 1 119 ? 8.839 4.927 -1.867 1.00 73.38 119 LYS A N 1
ATOM 953 C CA . LYS A 1 119 ? 9.888 5.773 -2.460 1.00 73.38 119 LYS A CA 1
ATOM 954 C C . LYS A 1 119 ? 11.228 5.049 -2.584 1.00 73.38 119 LYS A C 1
ATOM 956 O O . LYS A 1 119 ? 11.912 5.210 -3.589 1.00 73.38 119 LYS A O 1
ATOM 961 N N . ARG A 1 120 ? 11.613 4.251 -1.581 1.00 67.94 120 ARG A N 1
ATOM 962 C CA . ARG A 1 120 ? 12.865 3.480 -1.621 1.00 67.94 120 ARG A CA 1
ATOM 963 C C . ARG A 1 120 ? 12.828 2.411 -2.713 1.00 67.94 120 ARG A C 1
ATOM 965 O O . ARG A 1 120 ? 13.751 2.349 -3.514 1.00 67.94 120 ARG A O 1
ATOM 972 N N . ILE A 1 121 ? 11.753 1.626 -2.777 1.00 66.88 121 ILE A N 1
ATOM 973 C CA . ILE A 1 121 ? 11.573 0.602 -3.815 1.00 66.88 121 ILE A CA 1
ATOM 974 C C . ILE A 1 121 ? 11.530 1.247 -5.207 1.00 66.88 121 ILE A C 1
ATOM 976 O O . ILE A 1 121 ? 12.139 0.737 -6.142 1.00 66.88 121 ILE A O 1
ATOM 980 N N . GLU A 1 122 ? 10.857 2.388 -5.355 1.00 67.56 122 GLU A N 1
ATOM 981 C CA . GLU A 1 122 ? 10.824 3.160 -6.601 1.00 67.56 122 GLU A CA 1
ATOM 982 C C . GLU A 1 122 ? 12.215 3.655 -7.028 1.00 67.56 122 GLU A C 1
ATOM 984 O O . GLU A 1 122 ? 12.546 3.585 -8.208 1.00 67.56 122 GLU A O 1
ATOM 989 N N . ALA A 1 123 ? 13.042 4.125 -6.092 1.00 69.69 123 ALA A N 1
ATOM 990 C CA . ALA A 1 123 ? 14.406 4.561 -6.388 1.00 69.69 123 ALA A CA 1
ATOM 991 C C . ALA A 1 123 ? 15.329 3.383 -6.749 1.00 69.69 123 ALA A C 1
ATOM 993 O O . ALA A 1 123 ? 16.108 3.474 -7.697 1.00 69.69 123 ALA A O 1
ATOM 994 N N . GLU A 1 124 ? 15.226 2.266 -6.024 1.00 66.00 124 GLU A N 1
ATOM 995 C CA . GLU A 1 124 ? 15.992 1.044 -6.300 1.00 66.00 124 GLU A CA 1
ATOM 996 C C . GLU A 1 124 ? 15.625 0.445 -7.663 1.00 66.00 124 GLU A C 1
ATOM 998 O O . GLU A 1 124 ? 16.508 0.080 -8.439 1.00 66.00 124 GLU A O 1
ATOM 1003 N N . THR A 1 125 ? 14.328 0.384 -7.981 1.00 67.88 125 THR A N 1
ATOM 1004 C CA . THR A 1 125 ? 13.849 -0.092 -9.289 1.00 67.88 125 THR A CA 1
ATOM 1005 C C . THR A 1 125 ? 14.284 0.834 -10.414 1.00 67.88 125 THR A C 1
ATOM 1007 O O . THR A 1 125 ? 14.817 0.342 -11.404 1.00 67.88 125 THR A O 1
ATOM 1010 N N . GLN A 1 126 ? 14.175 2.152 -10.233 1.00 67.38 126 GLN A N 1
ATOM 1011 C CA . GLN A 1 126 ? 14.635 3.124 -11.221 1.00 67.38 126 GLN A CA 1
ATOM 1012 C C . GLN A 1 126 ? 16.138 3.002 -11.502 1.00 67.38 126 GLN A C 1
ATOM 1014 O O . GLN A 1 126 ? 16.535 2.910 -12.659 1.00 67.38 126 GLN A O 1
ATOM 1019 N N . SER A 1 127 ? 16.969 2.946 -10.459 1.00 66.69 127 SER A N 1
ATOM 1020 C CA . SER A 1 127 ? 18.422 2.799 -10.612 1.00 66.69 127 SER A CA 1
ATOM 1021 C C . SER A 1 127 ? 18.790 1.497 -11.334 1.00 66.69 127 SER A C 1
ATOM 1023 O O . SER A 1 127 ? 19.592 1.501 -12.269 1.00 66.69 127 SER A O 1
ATOM 1025 N N . ALA A 1 128 ? 18.153 0.381 -10.963 1.00 63.00 128 ALA A N 1
ATOM 1026 C CA . ALA A 1 128 ? 18.385 -0.909 -11.607 1.00 63.00 128 ALA A CA 1
ATOM 1027 C C . ALA A 1 128 ? 17.936 -0.924 -13.081 1.00 63.00 128 ALA A C 1
ATOM 1029 O O . ALA A 1 128 ? 18.604 -1.522 -13.924 1.00 63.00 128 ALA A O 1
ATOM 1030 N N . GLU A 1 129 ? 16.824 -0.265 -13.409 1.00 65.81 129 GLU A N 1
ATOM 1031 C CA . GLU A 1 129 ? 16.296 -0.167 -14.774 1.00 65.81 129 GLU A CA 1
ATOM 1032 C C . GLU A 1 129 ? 17.135 0.763 -15.659 1.00 65.81 129 GLU A C 1
ATOM 1034 O O . GLU A 1 129 ? 17.410 0.434 -16.814 1.00 65.81 129 GLU A O 1
ATOM 1039 N N . GLU A 1 130 ? 17.602 1.896 -15.135 1.00 68.69 130 GLU A N 1
ATOM 1040 C CA . GLU A 1 130 ? 18.517 2.801 -15.841 1.00 68.69 130 GLU A CA 1
ATOM 1041 C C . GLU A 1 130 ? 19.860 2.114 -16.136 1.00 68.69 130 GLU A C 1
ATOM 1043 O O . GLU A 1 130 ? 20.370 2.189 -17.257 1.00 68.69 130 GLU A O 1
ATOM 1048 N N . GLN A 1 131 ? 20.403 1.362 -15.173 1.00 66.62 131 GLN A N 1
ATOM 1049 C CA . GLN A 1 131 ? 21.605 0.555 -15.390 1.00 66.62 131 GLN A CA 1
ATOM 1050 C C . GLN A 1 131 ? 21.376 -0.550 -16.429 1.00 66.62 131 GLN A C 1
ATOM 1052 O O . GLN A 1 131 ? 22.198 -0.705 -17.332 1.00 66.62 131 GLN A O 1
ATOM 1057 N N . ALA A 1 132 ? 20.254 -1.273 -16.347 1.00 65.69 132 ALA A N 1
ATOM 1058 C CA . ALA A 1 132 ? 19.925 -2.350 -17.281 1.00 65.69 132 ALA A CA 1
ATOM 1059 C C . ALA A 1 132 ? 19.653 -1.845 -18.708 1.00 65.69 132 ALA A C 1
ATOM 1061 O O . ALA A 1 132 ? 20.048 -2.484 -19.678 1.00 65.69 132 ALA A O 1
ATOM 1062 N N . THR A 1 133 ? 18.994 -0.695 -18.865 1.00 65.56 133 THR A N 1
ATOM 1063 C CA . THR A 1 133 ? 18.759 -0.092 -20.188 1.00 65.56 133 THR A CA 1
ATOM 1064 C C . THR A 1 133 ? 20.048 0.446 -20.800 1.00 65.56 133 THR A C 1
ATOM 1066 O O . THR A 1 133 ? 20.265 0.269 -21.997 1.00 65.56 133 THR A O 1
ATOM 1069 N N . SER A 1 134 ? 20.932 1.037 -19.990 1.00 71.00 134 SER A N 1
ATOM 1070 C CA . SER A 1 134 ? 22.244 1.519 -20.435 1.00 71.00 134 SER A CA 1
ATOM 1071 C C . SER A 1 134 ? 23.176 0.379 -20.862 1.00 71.00 134 SER A C 1
ATOM 1073 O O . SER A 1 134 ? 23.811 0.467 -21.915 1.00 71.00 134 SER A O 1
ATOM 1075 N N . SER A 1 135 ? 23.241 -0.716 -20.096 1.00 72.88 135 SER A N 1
ATOM 1076 C CA . SER A 1 135 ? 24.056 -1.884 -20.458 1.00 72.88 135 SER A CA 1
ATOM 1077 C C . SER A 1 135 ? 23.523 -2.590 -21.704 1.00 72.88 135 SER A C 1
ATOM 1079 O O . SER A 1 135 ? 24.292 -2.860 -22.625 1.00 72.88 135 SER A O 1
ATOM 1081 N N . LEU A 1 136 ? 22.206 -2.801 -21.782 1.00 69.62 136 LEU A N 1
ATOM 1082 C CA . LEU A 1 136 ? 21.557 -3.425 -22.932 1.00 69.62 136 LEU A CA 1
ATOM 1083 C C . LEU A 1 136 ? 21.719 -2.585 -24.207 1.00 69.62 136 LEU A C 1
ATOM 1085 O O . LEU A 1 136 ? 21.939 -3.139 -25.280 1.00 69.62 136 LEU A O 1
ATOM 1089 N N . ALA A 1 137 ? 21.638 -1.253 -24.114 1.00 68.25 137 ALA A N 1
ATOM 1090 C CA . ALA A 1 137 ? 21.858 -0.369 -25.259 1.00 68.25 137 ALA A CA 1
ATOM 1091 C C . ALA A 1 137 ? 23.287 -0.490 -25.812 1.00 68.25 137 ALA A C 1
ATOM 1093 O O . ALA A 1 137 ? 23.463 -0.564 -27.028 1.00 68.25 137 ALA A O 1
ATOM 1094 N N . LYS A 1 138 ? 24.295 -0.570 -24.932 1.00 74.81 138 LYS A N 1
ATOM 1095 C CA . LYS A 1 138 ? 25.694 -0.797 -25.333 1.00 74.81 138 LYS A CA 1
ATOM 1096 C C . LYS A 1 138 ? 25.878 -2.157 -25.998 1.00 74.81 138 LYS A C 1
ATOM 1098 O O . LYS A 1 138 ? 26.418 -2.226 -27.094 1.00 74.81 138 LYS A O 1
ATOM 1103 N N . GLU A 1 139 ? 25.359 -3.221 -25.390 1.00 78.75 139 GLU A N 1
ATOM 1104 C CA . GLU A 1 139 ? 25.454 -4.574 -25.947 1.00 78.75 139 GLU A CA 1
ATOM 1105 C C . GLU A 1 139 ? 24.802 -4.672 -27.333 1.00 78.75 139 GLU A C 1
ATOM 1107 O O . GLU A 1 139 ? 25.350 -5.283 -28.253 1.00 78.75 139 GLU A O 1
ATOM 1112 N N . ARG A 1 140 ? 23.647 -4.022 -27.504 1.00 73.00 140 ARG A N 1
ATOM 1113 C CA . ARG A 1 140 ? 22.926 -3.953 -28.777 1.00 73.00 140 ARG A CA 1
ATOM 1114 C C . ARG A 1 140 ? 23.670 -3.158 -29.843 1.00 73.00 140 ARG A C 1
ATOM 1116 O O . ARG A 1 140 ? 23.652 -3.559 -31.004 1.00 73.00 140 ARG A O 1
ATOM 1123 N N . LEU A 1 141 ? 24.338 -2.072 -29.461 1.00 74.62 141 LEU A N 1
ATOM 1124 C CA . LEU A 1 141 ? 25.220 -1.307 -30.343 1.00 74.62 141 LEU A CA 1
ATOM 1125 C C . LEU A 1 141 ? 26.410 -2.159 -30.804 1.00 74.62 141 LEU A C 1
ATOM 1127 O O . LEU A 1 141 ? 26.693 -2.238 -32.000 1.00 74.62 141 LEU A O 1
ATOM 1131 N N . ASP A 1 142 ? 27.044 -2.880 -29.882 1.00 77.44 142 ASP A N 1
ATOM 1132 C CA . ASP A 1 142 ? 28.157 -3.776 -30.200 1.00 77.44 142 ASP A CA 1
ATOM 1133 C C . ASP A 1 142 ? 27.707 -4.965 -31.066 1.00 77.44 142 ASP A C 1
ATOM 1135 O O . ASP A 1 142 ? 28.433 -5.421 -31.952 1.00 77.44 142 ASP A O 1
ATOM 1139 N N . ALA A 1 143 ? 26.506 -5.500 -30.832 1.00 76.75 143 ALA A N 1
ATOM 1140 C CA . ALA A 1 143 ? 25.910 -6.544 -31.665 1.00 76.75 143 ALA A CA 1
ATOM 1141 C C . ALA A 1 143 ? 25.589 -6.032 -33.078 1.00 76.75 143 ALA A C 1
ATOM 1143 O O . ALA A 1 143 ? 25.869 -6.729 -34.057 1.00 76.75 143 ALA A O 1
ATOM 1144 N N . PHE A 1 144 ? 25.069 -4.807 -33.198 1.00 78.00 144 PHE A N 1
ATOM 1145 C CA . PHE A 1 144 ? 24.823 -4.157 -34.483 1.00 78.00 144 PHE A CA 1
ATOM 1146 C C . PHE A 1 144 ? 26.110 -4.047 -35.302 1.00 78.00 144 PHE A C 1
ATOM 1148 O O . PHE A 1 144 ? 26.153 -4.551 -36.422 1.00 78.00 144 PHE A O 1
ATOM 1155 N N . PHE A 1 145 ? 27.182 -3.487 -34.733 1.00 78.56 145 PHE A N 1
ATOM 1156 C CA . PHE A 1 145 ? 28.448 -3.333 -35.457 1.00 78.56 145 PHE A CA 1
ATOM 1157 C C . PHE A 1 145 ? 29.110 -4.671 -35.804 1.00 78.56 145 PHE A C 1
ATOM 1159 O O . PHE A 1 145 ? 29.700 -4.799 -36.875 1.00 78.56 145 PHE A O 1
ATOM 1166 N N . ARG A 1 146 ? 28.972 -5.698 -34.954 1.00 79.62 146 ARG A N 1
ATOM 1167 C CA . ARG A 1 146 ? 29.416 -7.062 -35.289 1.00 79.62 146 ARG A CA 1
ATOM 1168 C C . ARG A 1 146 ? 28.647 -7.640 -36.478 1.00 79.62 146 ARG A C 1
ATOM 1170 O O . ARG A 1 146 ? 29.259 -8.219 -37.373 1.00 79.62 146 ARG A O 1
ATOM 1177 N N . THR A 1 147 ? 27.329 -7.466 -36.495 1.00 76.12 147 THR A N 1
ATOM 1178 C CA . THR A 1 147 ? 26.461 -7.976 -37.569 1.00 76.12 147 THR A CA 1
ATOM 1179 C C . THR A 1 147 ? 26.709 -7.229 -38.877 1.00 76.12 147 THR A C 1
ATOM 1181 O O . THR A 1 147 ? 26.838 -7.851 -39.926 1.00 76.12 147 THR A O 1
ATOM 1184 N N . ASP A 1 148 ? 26.858 -5.907 -38.814 1.00 74.62 148 ASP A N 1
ATOM 1185 C CA . ASP A 1 148 ? 27.193 -5.060 -39.959 1.00 74.62 148 ASP A CA 1
ATOM 1186 C C . ASP A 1 148 ? 28.569 -5.427 -40.546 1.00 74.62 148 ASP A C 1
ATOM 1188 O O . ASP A 1 148 ? 28.696 -5.634 -41.751 1.00 74.62 148 ASP A O 1
ATOM 1192 N N . ALA A 1 149 ? 29.588 -5.644 -39.706 1.00 78.25 149 ALA A N 1
ATOM 1193 C CA . ALA A 1 149 ? 30.899 -6.119 -40.158 1.00 78.25 149 ALA A CA 1
ATOM 1194 C C . ALA A 1 149 ? 30.831 -7.498 -40.850 1.00 78.25 149 ALA A C 1
ATOM 1196 O O . ALA A 1 149 ? 31.491 -7.716 -41.869 1.00 78.25 149 ALA A O 1
ATOM 1197 N N . GLN A 1 150 ? 30.013 -8.425 -40.336 1.00 80.75 150 GLN A N 1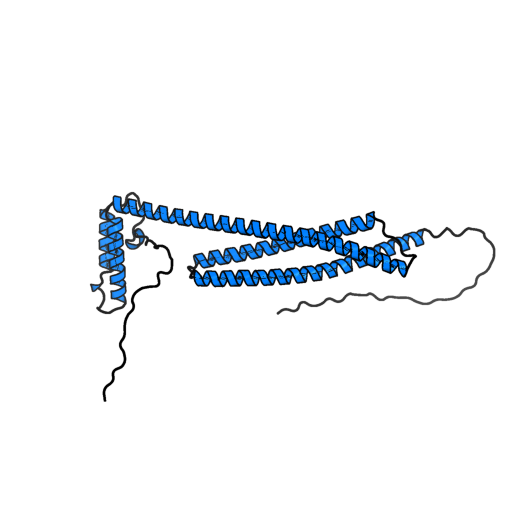
ATOM 1198 C CA . GLN A 1 150 ? 29.785 -9.737 -40.957 1.00 80.75 150 GLN A CA 1
ATOM 1199 C C . GLN A 1 150 ? 28.990 -9.655 -42.266 1.00 80.75 150 GLN A C 1
ATOM 1201 O O . GLN A 1 150 ? 29.270 -10.398 -43.205 1.00 80.75 150 GLN A O 1
ATOM 1206 N N . LEU A 1 151 ? 27.995 -8.772 -42.352 1.00 76.00 151 LEU A N 1
ATOM 1207 C CA . LEU A 1 151 ? 27.231 -8.560 -43.581 1.00 76.00 151 LEU A CA 1
ATOM 1208 C C . LEU A 1 151 ? 28.117 -7.963 -44.673 1.00 76.00 151 LEU A C 1
ATOM 1210 O O . LEU A 1 151 ? 28.063 -8.415 -45.814 1.00 76.00 151 LEU A O 1
ATOM 1214 N N . ARG A 1 152 ? 28.993 -7.020 -44.322 1.00 73.81 152 ARG A N 1
ATOM 1215 C CA . ARG A 1 152 ? 29.926 -6.389 -45.265 1.00 73.81 152 ARG A CA 1
ATOM 1216 C C . ARG A 1 152 ? 31.012 -7.325 -45.770 1.00 73.81 152 ARG A C 1
ATOM 1218 O O . ARG A 1 152 ? 31.397 -7.214 -46.929 1.00 73.81 152 ARG A O 1
ATOM 1225 N N . SER A 1 153 ? 31.485 -8.263 -44.947 1.00 80.00 153 SER A N 1
ATOM 1226 C CA . SER A 1 153 ? 32.441 -9.272 -45.421 1.00 80.00 153 SER A CA 1
ATOM 1227 C C . SER A 1 153 ? 31.826 -10.203 -46.473 1.00 80.00 153 SER A C 1
ATOM 1229 O O . SER A 1 153 ? 32.538 -10.693 -47.346 1.00 80.00 153 SER A O 1
ATOM 1231 N N . ARG A 1 154 ? 30.503 -10.407 -46.430 1.00 79.94 154 ARG A N 1
ATOM 1232 C CA . ARG A 1 154 ? 29.746 -11.193 -47.419 1.00 79.94 154 ARG A CA 1
ATOM 1233 C C . ARG A 1 154 ? 29.264 -10.364 -48.609 1.00 79.94 154 ARG A C 1
ATOM 1235 O O . ARG A 1 154 ? 29.157 -10.888 -49.714 1.00 79.94 154 ARG A O 1
ATOM 1242 N N . HIS A 1 155 ? 28.975 -9.085 -48.386 1.00 75.62 155 HIS A N 1
ATOM 1243 C CA . HIS A 1 155 ? 28.382 -8.179 -49.366 1.00 75.62 155 HIS A CA 1
ATOM 1244 C C . HIS A 1 155 ? 29.059 -6.797 -49.303 1.00 75.62 155 HIS A C 1
ATOM 1246 O O . HIS A 1 155 ? 28.525 -5.865 -48.697 1.00 75.62 155 HIS A O 1
ATOM 1252 N N . PRO A 1 156 ? 30.231 -6.635 -49.941 1.00 77.69 156 PRO A N 1
ATOM 1253 C CA . PRO A 1 156 ? 31.019 -5.403 -49.859 1.00 77.69 156 PRO A CA 1
ATOM 1254 C C . PRO A 1 156 ? 30.362 -4.189 -50.538 1.00 77.69 156 PRO A C 1
ATOM 1256 O O . PRO A 1 156 ? 30.771 -3.061 -50.291 1.00 77.69 156 PRO A O 1
ATOM 1259 N N . THR A 1 157 ? 29.339 -4.396 -51.371 1.00 76.88 157 THR A N 1
ATOM 1260 C CA . THR A 1 157 ? 28.598 -3.332 -52.070 1.00 76.88 157 THR A CA 1
ATOM 1261 C C . THR A 1 157 ? 27.405 -2.791 -51.276 1.00 76.88 157 THR A C 1
ATOM 1263 O O . THR A 1 157 ? 26.618 -2.023 -51.823 1.00 76.88 157 THR A O 1
ATOM 1266 N N . LEU A 1 158 ? 27.210 -3.216 -50.022 1.00 74.00 158 LEU A N 1
ATOM 1267 C CA . LEU A 1 158 ? 26.111 -2.713 -49.197 1.00 74.00 158 LEU A CA 1
ATOM 1268 C C . LEU A 1 158 ? 26.333 -1.243 -48.795 1.00 74.00 158 LEU A C 1
ATOM 1270 O O . LEU A 1 158 ? 27.456 -0.859 -48.450 1.00 74.00 158 LEU A O 1
ATOM 1274 N N . PRO A 1 159 ? 25.267 -0.422 -48.779 1.00 72.69 159 PRO A N 1
ATOM 1275 C CA . PRO A 1 159 ? 25.344 0.950 -48.307 1.00 72.69 159 PRO A CA 1
ATOM 1276 C C . PRO A 1 159 ? 25.756 0.983 -46.835 1.00 72.69 159 PRO A C 1
ATOM 1278 O O . PRO A 1 159 ? 25.202 0.282 -45.990 1.00 72.69 159 PRO A O 1
ATOM 1281 N N . THR A 1 160 ? 26.742 1.824 -46.531 1.00 74.06 160 THR A N 1
ATOM 1282 C CA . THR A 1 160 ? 27.204 2.051 -45.162 1.00 74.06 160 THR A CA 1
ATOM 1283 C C . THR A 1 160 ? 26.278 3.068 -44.494 1.00 74.06 160 THR A C 1
ATOM 1285 O O . THR A 1 160 ? 26.236 4.209 -44.961 1.00 74.06 160 THR A O 1
ATOM 1288 N N . PRO A 1 161 ? 25.552 2.712 -43.417 1.00 75.31 161 PRO A N 1
ATOM 1289 C CA . PRO A 1 161 ? 24.765 3.691 -42.682 1.00 75.31 161 PRO A CA 1
ATOM 1290 C C . PRO A 1 161 ? 25.686 4.772 -42.113 1.00 75.31 161 PRO A C 1
ATOM 1292 O O . PRO A 1 161 ? 26.772 4.481 -41.598 1.00 75.31 161 PRO A O 1
ATOM 1295 N N . THR A 1 162 ? 25.267 6.033 -42.210 1.00 79.50 162 THR A N 1
ATOM 1296 C CA . THR A 1 162 ? 26.046 7.138 -41.648 1.00 79.50 162 THR A CA 1
ATOM 1297 C C . THR A 1 162 ? 25.976 7.101 -40.125 1.00 79.50 162 THR A C 1
ATOM 1299 O O . THR A 1 162 ? 25.000 6.639 -39.528 1.00 79.50 162 THR A O 1
ATOM 1302 N N . ARG A 1 163 ? 27.012 7.628 -39.464 1.00 73.88 163 ARG A N 1
ATOM 1303 C CA . ARG A 1 163 ? 27.056 7.713 -37.997 1.00 73.88 163 ARG A CA 1
ATOM 1304 C C . ARG A 1 163 ? 25.821 8.419 -37.424 1.00 73.88 163 ARG A C 1
ATOM 1306 O O . ARG A 1 163 ? 25.303 7.997 -36.398 1.00 73.88 163 ARG A O 1
ATOM 1313 N N . GLU A 1 164 ? 25.332 9.445 -38.114 1.00 77.62 164 GLU A N 1
ATOM 1314 C CA . GLU A 1 164 ? 24.136 10.202 -37.735 1.00 77.62 164 GLU A CA 1
ATOM 1315 C C . GLU A 1 164 ? 22.849 9.371 -37.847 1.00 77.62 164 GLU A C 1
ATOM 1317 O O . GLU A 1 164 ? 21.991 9.457 -36.971 1.00 77.62 164 GLU A O 1
ATOM 1322 N N . GLN A 1 165 ? 22.711 8.535 -38.884 1.00 77.62 165 GLN A N 1
ATOM 1323 C CA . GLN A 1 165 ? 21.557 7.640 -39.051 1.00 77.62 165 GLN A CA 1
ATOM 1324 C C . GLN A 1 165 ? 21.502 6.581 -37.949 1.00 77.62 165 GLN A C 1
ATOM 1326 O O . GLN A 1 165 ? 20.442 6.352 -37.366 1.00 77.62 165 GLN A O 1
ATOM 1331 N N . VAL A 1 166 ? 22.652 5.981 -37.626 1.00 75.44 166 VAL A N 1
ATOM 1332 C CA . VAL A 1 166 ? 22.764 5.027 -36.515 1.00 75.44 166 VAL A CA 1
ATOM 1333 C C . VAL A 1 166 ? 22.440 5.730 -35.197 1.00 75.44 166 VAL A C 1
ATOM 1335 O O . VAL A 1 166 ? 21.620 5.242 -34.427 1.00 75.44 166 VAL A O 1
ATOM 1338 N N . GLN A 1 167 ? 23.008 6.911 -34.953 1.00 77.06 167 GLN A N 1
ATOM 1339 C CA . GLN A 1 167 ? 22.757 7.658 -33.723 1.00 77.06 167 GLN A CA 1
ATOM 1340 C C . GLN A 1 167 ? 21.268 7.993 -33.531 1.00 77.06 167 GLN A C 1
ATOM 1342 O O . GLN A 1 167 ? 20.723 7.702 -32.469 1.00 77.06 167 GLN A O 1
ATOM 1347 N N . ARG A 1 168 ? 20.586 8.505 -34.565 1.00 79.81 168 ARG A N 1
ATOM 1348 C CA . ARG A 1 168 ? 19.143 8.806 -34.503 1.00 79.81 168 ARG A CA 1
ATOM 1349 C C . ARG A 1 168 ? 18.292 7.569 -34.223 1.00 79.81 168 ARG A C 1
ATOM 1351 O O . ARG A 1 168 ? 17.338 7.648 -33.455 1.00 79.81 168 ARG A O 1
ATOM 1358 N N . PHE A 1 169 ? 18.632 6.426 -34.820 1.00 79.69 169 PHE A N 1
ATOM 1359 C CA . PHE A 1 169 ? 17.935 5.166 -34.560 1.00 79.69 169 PHE A CA 1
ATOM 1360 C C . PHE A 1 169 ? 18.071 4.736 -33.091 1.00 79.69 169 PHE A C 1
ATOM 1362 O O . PHE A 1 169 ? 17.076 4.410 -32.443 1.00 79.69 169 PHE A O 1
ATOM 1369 N N . PHE A 1 170 ? 19.285 4.796 -32.538 1.00 76.81 170 PHE A N 1
ATOM 1370 C CA . PHE A 1 170 ? 19.527 4.451 -31.136 1.00 76.81 170 PHE A CA 1
ATOM 1371 C C . PHE A 1 170 ? 18.880 5.443 -30.160 1.00 76.81 170 PHE A C 1
ATOM 1373 O O . PHE A 1 170 ? 18.389 5.017 -29.114 1.00 76.81 170 PHE A O 1
ATOM 1380 N N . GLU A 1 171 ? 18.836 6.736 -30.485 1.00 77.94 171 GLU A N 1
ATOM 1381 C CA . GLU A 1 171 ? 18.118 7.749 -29.700 1.00 77.94 171 GLU A CA 1
ATOM 1382 C C . GLU A 1 171 ? 16.608 7.457 -29.675 1.00 77.94 171 GLU A C 1
ATOM 1384 O O . GLU A 1 171 ? 16.029 7.332 -28.593 1.00 77.94 171 GLU A O 1
ATOM 1389 N N . ALA A 1 172 ? 15.994 7.230 -30.840 1.00 79.06 172 ALA A N 1
ATOM 1390 C CA . ALA A 1 172 ? 14.567 6.925 -30.956 1.00 79.06 172 ALA A CA 1
ATOM 1391 C C . ALA A 1 172 ? 14.175 5.624 -30.230 1.00 79.06 172 ALA A C 1
ATOM 1393 O O . ALA A 1 172 ? 13.163 5.569 -29.524 1.00 79.06 172 ALA A O 1
ATOM 1394 N N . GLU A 1 173 ? 14.988 4.572 -30.346 1.00 77.31 173 GLU A N 1
ATOM 1395 C CA . GLU A 1 173 ? 14.718 3.309 -29.655 1.00 77.31 173 GLU A CA 1
ATOM 1396 C C . GLU A 1 173 ? 14.949 3.423 -28.137 1.00 77.31 173 GLU A C 1
ATOM 1398 O O . GLU A 1 173 ? 14.198 2.849 -27.340 1.00 77.31 173 GLU A O 1
ATOM 1403 N N . SER A 1 174 ? 15.930 4.227 -27.712 1.00 73.94 174 SER A N 1
ATOM 1404 C CA . SER A 1 174 ? 16.148 4.539 -26.294 1.00 73.94 174 SER A CA 1
ATOM 1405 C C . SER A 1 174 ? 14.951 5.275 -25.691 1.00 73.94 174 SER A C 1
ATOM 1407 O O . SER A 1 174 ? 14.502 4.929 -24.596 1.00 73.94 174 SER A O 1
ATOM 1409 N N . GLU A 1 175 ? 14.388 6.257 -26.398 1.00 76.62 175 GLU A N 1
ATOM 1410 C CA . GLU A 1 175 ? 13.178 6.969 -25.972 1.00 76.62 175 GLU A CA 1
ATOM 1411 C C . GLU A 1 175 ? 11.967 6.043 -25.883 1.00 76.62 175 GLU A C 1
ATOM 1413 O O . GLU A 1 175 ? 11.254 6.038 -24.873 1.00 76.62 175 GLU A O 1
ATOM 1418 N N . ARG A 1 176 ? 11.767 5.192 -26.895 1.00 77.00 176 ARG A N 1
ATOM 1419 C CA . ARG A 1 176 ? 10.696 4.192 -26.896 1.00 77.00 176 ARG A CA 1
ATOM 1420 C C . ARG A 1 176 ? 10.796 3.265 -25.688 1.00 77.00 176 ARG A C 1
ATOM 1422 O O . ARG A 1 176 ? 9.785 2.998 -25.030 1.00 77.00 176 ARG A O 1
ATOM 1429 N N . ARG A 1 177 ? 12.007 2.803 -25.357 1.00 71.31 177 ARG A N 1
ATOM 1430 C CA . ARG A 1 177 ? 12.230 1.938 -24.194 1.00 71.31 177 ARG A CA 1
ATOM 1431 C C . ARG A 1 177 ? 12.000 2.680 -22.881 1.00 71.31 177 ARG A C 1
ATOM 1433 O O . ARG A 1 177 ? 11.339 2.124 -22.008 1.00 71.31 177 ARG A O 1
ATOM 1440 N N . ARG A 1 178 ? 12.451 3.932 -22.751 1.00 72.56 178 ARG A N 1
ATOM 1441 C CA . ARG A 1 178 ? 12.148 4.776 -21.578 1.00 72.56 178 ARG A CA 1
ATOM 1442 C C . ARG A 1 178 ? 10.639 4.927 -21.373 1.00 72.56 178 ARG A C 1
ATOM 1444 O O . ARG A 1 178 ? 10.153 4.732 -20.263 1.00 72.56 178 ARG A O 1
ATOM 1451 N N . ALA A 1 179 ? 9.881 5.198 -22.436 1.00 76.38 179 ALA A N 1
ATOM 1452 C CA . ALA A 1 179 ? 8.425 5.326 -22.361 1.00 76.38 179 ALA A CA 1
ATOM 1453 C C . ALA A 1 179 ? 7.721 4.015 -21.958 1.00 76.38 179 ALA A C 1
ATOM 1455 O O . ALA A 1 179 ? 6.687 4.046 -21.286 1.00 76.38 179 ALA A O 1
ATOM 1456 N N . GLN A 1 180 ? 8.264 2.865 -22.367 1.00 71.44 180 GLN A N 1
ATOM 1457 C CA . GLN A 1 180 ? 7.772 1.552 -21.948 1.00 71.44 180 GLN A CA 1
ATOM 1458 C C . GLN A 1 180 ? 8.041 1.310 -20.455 1.00 71.44 180 GLN A C 1
ATOM 1460 O O . GLN A 1 180 ? 7.108 1.015 -19.715 1.00 71.44 180 GLN A O 1
ATOM 1465 N N . VAL A 1 181 ? 9.270 1.565 -19.994 1.00 69.06 181 VAL A N 1
ATOM 1466 C CA . VAL A 1 181 ? 9.659 1.450 -18.576 1.00 69.06 181 VAL A CA 1
ATOM 1467 C C . VAL A 1 181 ? 8.772 2.318 -17.674 1.00 69.06 181 VAL A C 1
ATOM 1469 O O . VAL A 1 181 ? 8.277 1.851 -16.651 1.00 69.06 181 VAL A O 1
ATOM 1472 N N . VAL A 1 182 ? 8.480 3.561 -18.074 1.00 71.88 182 VAL A N 1
ATOM 1473 C CA . VAL A 1 182 ? 7.577 4.452 -17.321 1.00 71.88 182 VAL A CA 1
ATOM 1474 C C . VAL A 1 182 ? 6.163 3.870 -17.203 1.00 71.88 182 VAL A C 1
ATOM 1476 O O . VAL A 1 182 ? 5.567 3.913 -16.123 1.00 71.88 182 VAL A O 1
ATOM 1479 N N . ARG A 1 183 ? 5.621 3.296 -18.286 1.00 72.00 183 ARG A N 1
ATOM 1480 C CA . ARG A 1 183 ? 4.314 2.619 -18.258 1.00 72.00 183 ARG A CA 1
ATOM 1481 C C . ARG A 1 183 ? 4.331 1.395 -17.347 1.00 72.00 183 ARG A C 1
ATOM 1483 O O . ARG A 1 183 ? 3.402 1.203 -16.559 1.00 72.00 183 ARG A O 1
ATOM 1490 N N . ASP A 1 184 ? 5.392 0.601 -17.411 1.00 68.50 184 ASP A N 1
ATOM 1491 C CA . ASP A 1 184 ? 5.516 -0.604 -16.599 1.00 68.50 184 ASP A CA 1
ATOM 1492 C C . ASP A 1 184 ? 5.624 -0.280 -15.103 1.00 68.50 184 ASP A C 1
ATOM 1494 O O . ASP A 1 184 ? 4.963 -0.925 -14.276 1.00 68.50 184 ASP A O 1
ATOM 1498 N N . ARG A 1 185 ? 6.343 0.799 -14.773 1.00 68.50 185 ARG A N 1
ATOM 1499 C CA . ARG A 1 185 ? 6.442 1.372 -13.426 1.00 68.50 185 ARG A CA 1
ATOM 1500 C C . ARG A 1 185 ? 5.097 1.863 -12.899 1.00 68.50 185 ARG A C 1
ATOM 1502 O O . ARG A 1 185 ? 4.765 1.584 -11.747 1.00 68.50 185 ARG A O 1
ATOM 1509 N N . ALA A 1 186 ? 4.301 2.544 -13.724 1.00 69.75 186 ALA A N 1
ATOM 1510 C CA . ALA A 1 186 ? 2.962 2.985 -13.330 1.00 69.75 186 ALA A CA 1
ATOM 1511 C C . ALA A 1 186 ? 2.073 1.792 -12.934 1.00 69.75 186 ALA A C 1
ATOM 1513 O O . ALA A 1 186 ? 1.459 1.807 -11.869 1.00 69.75 186 ALA A O 1
ATOM 1514 N N . ALA A 1 187 ? 2.092 0.713 -13.723 1.00 69.56 187 ALA A N 1
ATOM 1515 C CA . ALA A 1 187 ? 1.358 -0.512 -13.402 1.00 69.56 187 ALA A CA 1
ATOM 1516 C C . ALA A 1 187 ? 1.867 -1.195 -12.113 1.00 69.56 187 ALA A C 1
ATOM 1518 O O . ALA A 1 187 ? 1.068 -1.656 -11.295 1.00 69.56 187 ALA A O 1
ATOM 1519 N N . HIS A 1 188 ? 3.189 -1.237 -11.900 1.00 70.31 188 HIS A N 1
ATOM 1520 C CA . HIS A 1 188 ? 3.792 -1.792 -10.680 1.00 70.31 188 HIS A CA 1
ATOM 1521 C C . HIS A 1 188 ? 3.384 -1.000 -9.427 1.00 70.31 188 HIS A C 1
ATOM 1523 O O . HIS A 1 188 ? 3.057 -1.588 -8.394 1.00 70.31 188 HIS A O 1
ATOM 1529 N N . ARG A 1 189 ? 3.337 0.334 -9.527 1.00 73.00 189 ARG A N 1
ATOM 1530 C CA . ARG A 1 189 ? 2.866 1.216 -8.454 1.00 73.00 189 ARG A CA 1
ATOM 1531 C C . ARG A 1 189 ? 1.400 0.962 -8.106 1.00 73.00 189 ARG A C 1
ATOM 1533 O O . ARG A 1 189 ? 1.093 0.773 -6.932 1.00 73.00 189 ARG A O 1
ATOM 1540 N N . THR A 1 190 ? 0.511 0.883 -9.097 1.00 71.88 190 THR A N 1
ATOM 1541 C CA . THR A 1 190 ? -0.914 0.594 -8.858 1.00 71.88 190 THR A CA 1
ATOM 1542 C C . THR A 1 190 ? -1.112 -0.741 -8.132 1.00 71.88 190 THR A C 1
ATOM 1544 O O . THR A 1 190 ? -1.912 -0.833 -7.202 1.00 71.88 190 THR A O 1
ATOM 1547 N N . ALA A 1 191 ? -0.349 -1.775 -8.495 1.00 71.00 191 ALA A N 1
ATOM 1548 C CA . ALA A 1 191 ? -0.417 -3.072 -7.825 1.00 71.00 191 ALA A CA 1
ATOM 1549 C C . ALA A 1 191 ? 0.051 -3.014 -6.354 1.00 71.00 191 ALA A C 1
ATOM 1551 O O . ALA A 1 191 ? -0.585 -3.611 -5.481 1.00 71.00 191 ALA A O 1
ATOM 1552 N N . LEU A 1 192 ? 1.114 -2.257 -6.055 1.00 71.44 192 LEU A N 1
ATOM 1553 C CA . LEU A 1 192 ? 1.564 -2.021 -4.677 1.00 71.44 192 LEU A CA 1
ATOM 1554 C C . LEU A 1 192 ? 0.526 -1.245 -3.857 1.00 71.44 192 LEU A C 1
ATOM 1556 O O . LEU A 1 192 ? 0.256 -1.609 -2.711 1.00 71.44 192 LEU A O 1
ATOM 1560 N N . GLU A 1 193 ? -0.085 -0.212 -4.436 1.00 74.38 193 GLU A N 1
ATOM 1561 C CA . GLU A 1 193 ? -1.144 0.570 -3.788 1.00 74.38 193 GLU A CA 1
ATOM 1562 C C . GLU A 1 193 ? -2.353 -0.311 -3.426 1.00 74.38 193 GLU A C 1
ATOM 1564 O O . GLU A 1 193 ? -2.854 -0.240 -2.299 1.00 74.38 193 GLU A O 1
ATOM 1569 N N . LEU A 1 194 ? -2.775 -1.207 -4.326 1.00 72.94 194 LEU A N 1
ATOM 1570 C CA . LEU A 1 194 ? -3.838 -2.183 -4.055 1.00 72.94 194 LEU A CA 1
ATOM 1571 C C . LEU A 1 194 ? -3.462 -3.158 -2.930 1.00 72.94 194 LEU A C 1
ATOM 1573 O O . LEU A 1 194 ? -4.288 -3.437 -2.058 1.00 72.94 194 LEU A O 1
ATOM 1577 N N . MET A 1 195 ? -2.217 -3.644 -2.904 1.00 76.50 195 MET A N 1
ATOM 1578 C CA . MET A 1 195 ? -1.735 -4.544 -1.850 1.00 76.50 195 MET A CA 1
ATOM 1579 C C . MET A 1 195 ? -1.731 -3.858 -0.476 1.00 76.50 195 MET A C 1
ATOM 1581 O O . MET A 1 195 ? -2.168 -4.444 0.517 1.00 76.50 195 MET A O 1
ATOM 1585 N N . ILE A 1 196 ? -1.288 -2.599 -0.420 1.00 74.69 196 ILE A N 1
ATOM 1586 C CA . ILE A 1 196 ? -1.309 -1.781 0.797 1.00 74.69 196 ILE A CA 1
ATOM 1587 C C . ILE A 1 196 ? -2.752 -1.541 1.257 1.00 74.69 196 ILE A C 1
ATOM 1589 O O . ILE A 1 196 ? -3.059 -1.720 2.437 1.00 74.69 196 ILE A O 1
ATOM 1593 N N . ARG A 1 197 ? -3.660 -1.186 0.341 1.00 71.06 197 ARG A N 1
ATOM 1594 C CA . ARG A 1 197 ? -5.079 -0.960 0.653 1.00 71.06 197 ARG A CA 1
ATOM 1595 C C . ARG A 1 197 ? -5.752 -2.211 1.220 1.00 71.06 197 ARG A C 1
ATOM 1597 O O . ARG A 1 197 ? -6.406 -2.123 2.258 1.00 71.06 197 ARG A O 1
ATOM 1604 N N . ALA A 1 198 ? -5.511 -3.373 0.613 1.00 71.06 198 ALA A N 1
ATOM 1605 C CA . ALA A 1 198 ? -6.014 -4.650 1.112 1.00 71.06 198 ALA A CA 1
ATOM 1606 C C . ALA A 1 198 ? -5.523 -4.948 2.542 1.00 71.06 198 ALA A C 1
ATOM 1608 O O . ALA A 1 198 ? -6.256 -5.506 3.358 1.00 71.06 198 ALA A O 1
ATOM 1609 N N . GLU A 1 199 ? -4.295 -4.552 2.881 1.00 72.75 199 GLU A N 1
ATOM 1610 C CA . GLU A 1 199 ? -3.761 -4.717 4.233 1.00 72.75 199 GLU A CA 1
ATOM 1611 C C . GLU A 1 199 ? -4.440 -3.784 5.250 1.00 72.75 199 GLU A C 1
ATOM 1613 O O . GLU A 1 199 ? -4.742 -4.202 6.373 1.00 72.75 199 GLU A O 1
ATOM 1618 N N . PHE A 1 200 ? -4.757 -2.545 4.863 1.00 71.00 200 PHE A N 1
ATOM 1619 C CA . PHE A 1 200 ? -5.553 -1.642 5.700 1.00 71.00 200 PHE A CA 1
ATOM 1620 C C . PHE A 1 200 ? -6.975 -2.165 5.932 1.00 71.00 200 PHE A C 1
ATOM 1622 O O . PHE A 1 200 ? -7.457 -2.135 7.067 1.00 71.00 200 PHE A O 1
ATOM 1629 N N . GLU A 1 201 ? -7.623 -2.709 4.904 1.00 69.75 201 GLU A N 1
ATOM 1630 C CA . GLU A 1 201 ? -8.962 -3.300 5.015 1.00 69.75 201 GLU A CA 1
ATOM 1631 C C . GLU A 1 201 ? -8.972 -4.510 5.964 1.00 69.75 201 GLU A C 1
ATOM 1633 O O . GLU A 1 201 ? -9.836 -4.614 6.837 1.00 69.75 201 GLU A O 1
ATOM 1638 N N . ARG A 1 202 ? -7.951 -5.377 5.910 1.00 74.50 202 ARG A N 1
ATOM 1639 C CA . ARG A 1 202 ? -7.801 -6.505 6.855 1.00 74.50 202 ARG A CA 1
ATOM 1640 C C . ARG A 1 202 ? -7.598 -6.049 8.295 1.00 74.50 202 ARG A C 1
ATOM 1642 O O . ARG A 1 202 ? -8.078 -6.697 9.229 1.00 74.50 202 ARG A O 1
ATOM 1649 N N . ARG A 1 203 ? -6.881 -4.938 8.497 1.00 70.25 203 ARG A N 1
ATOM 1650 C CA . ARG A 1 203 ? -6.740 -4.323 9.825 1.00 70.25 203 ARG A CA 1
ATOM 1651 C C . ARG A 1 203 ? -8.080 -3.811 10.339 1.00 70.25 203 ARG A C 1
ATOM 1653 O O . ARG A 1 203 ? -8.392 -4.053 11.503 1.00 70.25 203 ARG A O 1
ATOM 1660 N N . ALA A 1 204 ? -8.872 -3.169 9.482 1.00 62.34 204 ALA A N 1
ATOM 1661 C CA . ALA A 1 204 ? -10.207 -2.686 9.826 1.00 62.34 204 ALA A CA 1
ATOM 1662 C C . ALA A 1 204 ? -11.179 -3.834 10.159 1.00 62.34 204 ALA A C 1
ATOM 1664 O O . ALA A 1 204 ? -11.961 -3.713 11.099 1.00 62.34 204 ALA A O 1
ATOM 1665 N N . ALA A 1 205 ? -11.066 -4.974 9.471 1.00 73.94 205 ALA A N 1
ATOM 1666 C CA . ALA A 1 205 ? -11.864 -6.176 9.726 1.00 73.94 205 ALA A CA 1
ATOM 1667 C C . ALA A 1 205 ? -11.491 -6.926 11.024 1.00 73.94 205 ALA A C 1
ATOM 1669 O O . ALA A 1 205 ? -12.144 -7.902 11.385 1.00 73.94 205 ALA A O 1
ATOM 1670 N N . GLY A 1 206 ? -10.444 -6.499 11.739 1.00 78.19 206 GLY A N 1
ATOM 1671 C CA . GLY A 1 206 ? -10.036 -7.121 13.000 1.00 78.19 206 GLY A CA 1
ATOM 1672 C C . GLY A 1 206 ? -9.329 -8.471 12.844 1.00 78.19 206 GLY A C 1
ATOM 1673 O O . GLY A 1 206 ? -9.298 -9.239 13.804 1.00 78.19 206 GLY A O 1
ATOM 1674 N N . MET A 1 207 ? -8.749 -8.752 11.671 1.00 74.31 207 MET A N 1
ATOM 1675 C CA . MET A 1 207 ? -8.004 -9.988 11.411 1.00 74.31 207 MET A CA 1
ATOM 1676 C C . MET A 1 207 ? -6.805 -10.133 12.377 1.00 74.31 207 MET A C 1
ATOM 1678 O O . MET A 1 207 ? -6.108 -9.130 12.607 1.00 74.31 207 MET A O 1
ATOM 1682 N N . PRO A 1 208 ? -6.537 -11.344 12.916 1.00 81.25 208 PRO A N 1
ATOM 1683 C CA . PRO A 1 208 ? -5.409 -11.604 13.811 1.00 81.25 208 PRO A CA 1
ATOM 1684 C C . PRO A 1 208 ? -4.059 -11.194 13.210 1.00 81.25 208 PRO A C 1
ATOM 1686 O O . PRO A 1 208 ? -3.837 -11.317 12.005 1.00 81.25 208 PRO A O 1
ATOM 1689 N N . VAL A 1 209 ? -3.139 -10.711 14.053 1.00 74.00 209 VAL A N 1
ATOM 1690 C CA . VAL A 1 209 ? -1.831 -10.181 13.617 1.00 74.00 209 VAL A CA 1
ATOM 1691 C C . VAL A 1 209 ? -1.016 -11.231 12.861 1.00 74.00 209 VAL A C 1
ATOM 1693 O O . VAL A 1 209 ? -0.445 -10.909 11.819 1.00 74.00 209 VAL A O 1
ATOM 1696 N N . ASP A 1 210 ? -0.998 -12.469 13.350 1.00 77.75 210 ASP A N 1
ATOM 1697 C CA . ASP A 1 210 ? -0.203 -13.548 12.759 1.00 77.75 210 ASP A CA 1
ATOM 1698 C C . ASP A 1 210 ? -0.751 -13.968 11.396 1.00 77.75 210 ASP A C 1
ATOM 1700 O O . ASP A 1 210 ? 0.003 -14.100 10.431 1.00 77.75 210 ASP A O 1
ATOM 1704 N N . GLU A 1 211 ? -2.077 -14.058 11.271 1.00 78.56 211 GLU A N 1
ATOM 1705 C CA . GLU A 1 211 ? -2.724 -14.345 9.991 1.00 78.56 211 GLU A CA 1
ATOM 1706 C C . GLU A 1 211 ? -2.466 -13.225 8.970 1.00 78.56 211 GLU A C 1
ATOM 1708 O O . GLU A 1 211 ? -2.123 -13.501 7.815 1.00 78.56 211 GLU A O 1
ATOM 1713 N N . ARG A 1 212 ? -2.545 -11.954 9.393 1.00 77.81 212 ARG A N 1
ATOM 1714 C CA . ARG A 1 212 ? -2.190 -10.811 8.536 1.00 77.81 212 ARG A CA 1
ATOM 1715 C C . ARG A 1 212 ? -0.739 -10.876 8.083 1.00 77.81 212 ARG A C 1
ATOM 1717 O O . ARG A 1 212 ? -0.477 -10.713 6.896 1.00 77.81 212 ARG A O 1
ATOM 1724 N N . ARG A 1 213 ? 0.196 -11.161 8.996 1.00 75.50 213 ARG A N 1
ATOM 1725 C CA . ARG A 1 213 ? 1.627 -11.274 8.679 1.00 75.50 213 ARG A CA 1
ATOM 1726 C C . ARG A 1 213 ? 1.871 -12.350 7.623 1.00 75.50 213 ARG A C 1
ATOM 1728 O O . ARG A 1 213 ? 2.547 -12.074 6.636 1.00 75.50 213 ARG A O 1
ATOM 1735 N N . VAL A 1 214 ? 1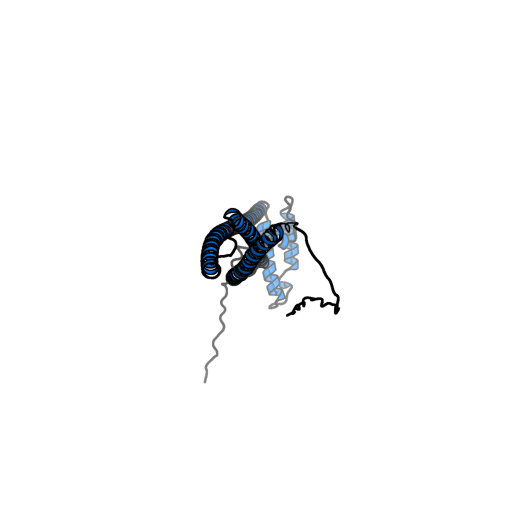.293 -13.540 7.789 1.00 79.12 214 VAL A N 1
ATOM 1736 C CA . VAL A 1 214 ? 1.436 -14.644 6.825 1.00 79.12 214 VAL A CA 1
ATOM 1737 C C . VAL A 1 214 ? 0.842 -14.274 5.464 1.00 79.12 214 VAL A C 1
ATOM 1739 O O . VAL A 1 214 ? 1.462 -14.525 4.431 1.00 79.12 214 VAL A O 1
ATOM 1742 N N . ARG A 1 215 ? -0.338 -13.646 5.430 1.00 76.50 215 ARG A N 1
ATOM 1743 C CA . ARG A 1 215 ? -0.979 -13.230 4.170 1.00 76.50 215 ARG A CA 1
ATOM 1744 C C . ARG A 1 215 ? -0.240 -12.088 3.477 1.00 76.50 215 ARG A C 1
ATOM 1746 O O . ARG A 1 215 ? -0.143 -12.102 2.253 1.00 76.50 215 ARG A O 1
ATOM 1753 N N . TRP A 1 216 ? 0.274 -11.119 4.230 1.00 77.56 216 TRP A N 1
ATOM 1754 C CA . TRP A 1 216 ? 1.129 -10.054 3.706 1.00 77.56 216 TRP A CA 1
ATOM 1755 C C . TRP A 1 216 ? 2.397 -10.635 3.091 1.00 77.56 216 TRP A C 1
ATOM 1757 O O . TRP A 1 216 ? 2.731 -10.311 1.956 1.00 77.56 216 TRP A O 1
ATOM 1767 N N . GLN A 1 217 ? 3.054 -11.547 3.809 1.00 77.81 217 GLN A N 1
ATOM 1768 C CA . GLN A 1 217 ? 4.248 -12.235 3.338 1.00 77.81 217 GLN A CA 1
ATOM 1769 C C . GLN A 1 217 ? 3.974 -12.981 2.024 1.00 77.81 217 GLN A C 1
ATOM 1771 O O . GLN A 1 217 ? 4.648 -12.725 1.034 1.00 77.81 217 GLN A O 1
ATOM 1776 N N . ARG A 1 218 ? 2.911 -13.799 1.966 1.00 79.50 218 ARG A N 1
ATOM 1777 C CA . ARG A 1 218 ? 2.505 -14.486 0.726 1.00 79.50 218 ARG A CA 1
ATOM 1778 C C . ARG A 1 218 ? 2.188 -13.518 -0.412 1.00 79.50 218 ARG A C 1
ATOM 1780 O O . ARG A 1 218 ? 2.587 -13.775 -1.539 1.00 79.50 218 ARG A O 1
ATOM 1787 N N . GLY A 1 219 ? 1.475 -12.426 -0.133 1.00 75.06 219 GLY A N 1
ATOM 1788 C CA . GLY A 1 219 ? 1.153 -11.407 -1.136 1.00 75.06 219 GLY A CA 1
ATOM 1789 C C . GLY A 1 219 ? 2.406 -10.734 -1.692 1.00 75.06 219 GLY A C 1
ATOM 1790 O O . GLY A 1 219 ? 2.537 -10.586 -2.903 1.00 75.06 219 GLY A O 1
ATOM 1791 N N . ARG A 1 220 ? 3.360 -10.408 -0.817 1.00 77.06 220 ARG A N 1
ATOM 1792 C CA . ARG A 1 220 ? 4.657 -9.838 -1.185 1.00 77.06 220 ARG A CA 1
ATOM 1793 C C . ARG A 1 220 ? 5.490 -10.808 -2.018 1.00 77.06 220 ARG A C 1
ATOM 1795 O O . ARG A 1 220 ? 6.068 -10.398 -3.018 1.00 77.06 220 ARG A O 1
ATOM 1802 N N . ASP A 1 221 ? 5.541 -12.073 -1.620 1.00 76.44 221 ASP A N 1
ATOM 1803 C CA . ASP A 1 221 ? 6.336 -13.090 -2.307 1.00 76.44 221 ASP A CA 1
ATOM 1804 C C . ASP A 1 221 ? 5.719 -13.420 -3.684 1.00 76.44 221 ASP A C 1
ATOM 1806 O O . ASP A 1 221 ? 6.433 -13.448 -4.686 1.00 76.44 221 ASP A O 1
ATOM 1810 N N . ALA A 1 222 ? 4.387 -13.532 -3.771 1.00 73.19 222 ALA A N 1
ATOM 1811 C CA . ALA A 1 222 ? 3.664 -13.680 -5.038 1.00 73.19 222 ALA A CA 1
ATOM 1812 C C . ALA A 1 222 ? 3.860 -12.466 -5.959 1.00 73.19 222 ALA A C 1
ATOM 1814 O O . ALA A 1 222 ? 4.120 -12.623 -7.150 1.00 73.19 222 ALA A O 1
ATOM 1815 N N . PHE A 1 223 ? 3.796 -11.250 -5.410 1.00 73.69 223 PHE A N 1
ATOM 1816 C CA . PHE A 1 223 ? 4.084 -10.028 -6.156 1.00 73.69 223 PHE A CA 1
ATOM 1817 C C . PHE A 1 223 ? 5.528 -10.003 -6.672 1.00 73.69 223 PHE A C 1
ATOM 1819 O O 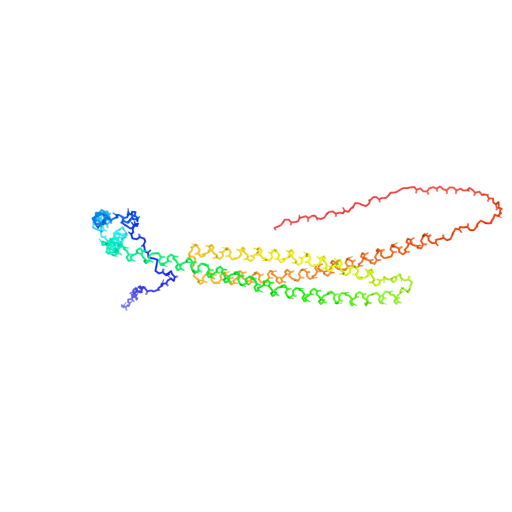. PHE A 1 223 ? 5.761 -9.678 -7.836 1.00 73.69 223 PHE A O 1
ATOM 1826 N N . GLY A 1 224 ? 6.493 -10.408 -5.842 1.00 73.88 224 GLY A N 1
ATOM 1827 C CA . GLY A 1 224 ? 7.890 -10.557 -6.243 1.00 73.88 224 GLY A CA 1
ATOM 1828 C C . GLY A 1 224 ? 8.059 -11.538 -7.403 1.00 73.88 224 GLY A C 1
ATOM 1829 O O . GLY A 1 224 ? 8.762 -11.235 -8.365 1.00 73.88 224 GLY A O 1
ATOM 1830 N N . GLN A 1 225 ? 7.359 -12.672 -7.363 1.00 73.81 225 GLN A N 1
ATOM 1831 C CA . GLN A 1 225 ? 7.403 -13.683 -8.419 1.00 73.81 225 GLN A CA 1
ATOM 1832 C C . GLN A 1 225 ? 6.767 -13.192 -9.730 1.00 73.81 225 GLN A C 1
ATOM 1834 O O . GLN A 1 225 ? 7.354 -13.357 -10.799 1.00 73.81 225 GLN A O 1
ATOM 1839 N N . VAL A 1 226 ? 5.611 -12.524 -9.658 1.00 69.62 226 VAL A N 1
ATOM 1840 C CA . VAL A 1 226 ? 4.966 -11.889 -10.823 1.00 69.62 226 VAL A CA 1
ATOM 1841 C C . VAL A 1 226 ? 5.869 -10.809 -11.421 1.00 69.62 226 VAL A C 1
ATOM 1843 O O . VAL A 1 226 ? 6.040 -10.759 -12.637 1.00 69.62 226 VAL A O 1
ATOM 1846 N N . SER A 1 227 ? 6.501 -9.988 -10.580 1.00 71.38 227 SER A N 1
ATOM 1847 C CA . SER A 1 227 ? 7.445 -8.951 -11.008 1.00 71.38 227 SER A CA 1
ATOM 1848 C C . SER A 1 227 ? 8.669 -9.550 -11.712 1.00 71.38 227 SER A C 1
ATOM 1850 O O . SER A 1 227 ? 9.058 -9.082 -12.780 1.00 71.38 227 SER A O 1
ATOM 1852 N N . GLN A 1 228 ? 9.238 -10.641 -11.190 1.00 72.56 228 GLN A N 1
ATOM 1853 C CA . GLN A 1 228 ? 10.354 -11.340 -11.838 1.00 72.56 228 GLN A CA 1
ATOM 1854 C C . GLN A 1 228 ? 9.968 -11.975 -13.178 1.00 72.56 228 GLN A C 1
ATOM 1856 O O . GLN A 1 228 ? 10.713 -11.845 -14.149 1.00 72.56 228 GLN A O 1
ATOM 1861 N N . ASN A 1 229 ? 8.812 -12.638 -13.254 1.00 68.19 229 ASN A N 1
ATOM 1862 C CA . ASN A 1 229 ? 8.326 -13.224 -14.504 1.00 68.19 229 ASN A CA 1
ATOM 1863 C C . ASN A 1 229 ? 8.070 -12.144 -15.556 1.00 68.19 229 ASN A C 1
ATOM 1865 O O . ASN A 1 229 ? 8.477 -12.298 -16.704 1.00 68.19 229 ASN A O 1
ATOM 1869 N N . ARG A 1 230 ? 7.480 -11.017 -15.148 1.00 65.81 230 ARG A N 1
ATOM 1870 C CA . ARG A 1 230 ? 7.287 -9.859 -16.017 1.00 65.81 230 ARG A CA 1
ATOM 1871 C C . ARG A 1 230 ? 8.616 -9.309 -16.531 1.00 65.81 230 ARG A C 1
ATOM 1873 O O . ARG A 1 230 ? 8.749 -9.130 -17.730 1.00 65.81 230 ARG A O 1
ATOM 1880 N N . LYS A 1 231 ? 9.634 -9.156 -15.675 1.00 69.75 231 LYS A N 1
ATOM 1881 C CA . LYS A 1 231 ? 10.979 -8.732 -16.111 1.00 69.75 231 LYS A CA 1
ATOM 1882 C C . LYS A 1 231 ? 11.577 -9.646 -17.183 1.00 69.75 231 LYS A C 1
ATOM 1884 O O . LYS A 1 231 ? 12.226 -9.147 -18.095 1.00 69.75 231 LYS A O 1
ATOM 1889 N N . LYS A 1 232 ? 11.366 -10.965 -17.086 1.00 71.62 232 LYS A N 1
ATOM 1890 C CA . LYS A 1 232 ? 11.817 -11.920 -18.113 1.00 71.62 232 LYS A CA 1
ATOM 1891 C C . LYS A 1 232 ? 11.063 -11.727 -19.428 1.00 71.62 232 LYS A C 1
ATOM 1893 O O . LYS A 1 232 ? 11.696 -11.564 -20.463 1.00 71.62 232 LYS A O 1
ATOM 1898 N N . VAL A 1 233 ? 9.734 -11.655 -19.369 1.00 65.81 233 VAL A N 1
ATOM 1899 C CA . VAL A 1 233 ? 8.886 -11.416 -20.549 1.00 65.81 233 VAL A CA 1
ATOM 1900 C C . VAL A 1 233 ? 9.222 -10.074 -21.211 1.00 65.81 233 VAL A C 1
ATOM 1902 O O . VAL A 1 233 ? 9.355 -10.003 -22.427 1.00 65.81 233 VAL A O 1
ATOM 1905 N N . ASP A 1 234 ? 9.450 -9.018 -20.431 1.00 65.19 234 ASP A N 1
ATOM 1906 C CA . ASP A 1 234 ? 9.816 -7.689 -20.934 1.00 65.19 234 ASP A CA 1
ATOM 1907 C C . ASP A 1 234 ? 11.231 -7.641 -21.533 1.00 65.19 234 ASP A C 1
ATOM 1909 O O . ASP A 1 234 ? 11.527 -6.762 -22.356 1.00 65.19 234 ASP A O 1
ATOM 1913 N N . ALA A 1 235 ? 12.118 -8.549 -21.113 1.00 68.12 235 ALA A N 1
ATOM 1914 C CA . ALA A 1 235 ? 13.434 -8.738 -21.712 1.00 68.12 235 ALA A CA 1
ATOM 1915 C C . ALA A 1 235 ? 13.320 -9.473 -23.057 1.00 68.12 235 ALA A C 1
ATOM 1917 O O . ALA A 1 235 ? 13.860 -8.992 -24.052 1.00 68.12 235 ALA A O 1
ATOM 1918 N N . GLU A 1 236 ? 12.552 -10.564 -23.110 1.00 70.62 236 GLU A N 1
ATOM 1919 C CA . GLU A 1 236 ? 12.310 -11.355 -24.325 1.00 70.62 236 GLU A CA 1
ATOM 1920 C C . GLU A 1 236 ? 11.563 -10.547 -25.398 1.00 70.62 236 GLU A C 1
ATOM 1922 O O . GLU A 1 236 ? 12.033 -10.423 -26.531 1.00 70.62 236 GLU A O 1
ATOM 1927 N N . LEU A 1 237 ? 10.447 -9.906 -25.037 1.00 68.50 237 LEU A N 1
ATOM 1928 C CA . LEU A 1 237 ? 9.707 -9.007 -25.930 1.00 68.50 237 LEU A CA 1
ATOM 1929 C C . LEU A 1 237 ? 10.560 -7.810 -26.347 1.00 68.50 237 LEU A C 1
ATOM 1931 O O . LEU A 1 237 ? 10.504 -7.368 -27.494 1.00 68.50 237 LEU A O 1
ATOM 1935 N N . GLY A 1 238 ? 11.375 -7.289 -25.425 1.00 69.19 238 GLY A N 1
ATOM 1936 C CA . GLY A 1 238 ? 12.320 -6.223 -25.720 1.00 69.19 238 GLY A CA 1
ATOM 1937 C C . GLY A 1 238 ? 13.352 -6.638 -26.766 1.00 69.19 238 GLY A C 1
ATOM 1938 O O . GLY A 1 238 ? 13.718 -5.816 -27.606 1.00 69.19 238 GLY A O 1
ATOM 1939 N N . GLN A 1 239 ? 13.842 -7.878 -26.721 1.00 69.19 239 GLN A N 1
ATOM 1940 C CA . GLN A 1 239 ? 14.784 -8.426 -27.697 1.00 69.19 239 GLN A CA 1
ATOM 1941 C C . GLN A 1 239 ? 14.126 -8.632 -29.065 1.00 69.19 239 GLN A C 1
ATOM 1943 O O . GLN A 1 239 ? 14.656 -8.157 -30.065 1.00 69.19 239 GLN A O 1
ATOM 1948 N N . GLN A 1 240 ? 12.942 -9.240 -29.114 1.00 73.62 240 GLN A N 1
ATOM 1949 C CA . GLN A 1 240 ? 12.219 -9.439 -30.374 1.00 73.62 240 GLN A CA 1
ATOM 1950 C C . GLN A 1 240 ? 11.856 -8.107 -31.044 1.00 73.62 240 GLN A C 1
ATOM 1952 O O . GLN A 1 240 ? 12.048 -7.929 -32.245 1.00 73.62 240 GLN A O 1
ATOM 1957 N N . ALA A 1 241 ? 11.374 -7.132 -30.266 1.00 74.00 241 ALA A N 1
ATOM 1958 C CA . ALA A 1 241 ? 11.057 -5.802 -30.782 1.00 74.00 241 ALA A CA 1
ATOM 1959 C C . ALA A 1 241 ? 12.290 -5.102 -31.374 1.00 74.00 241 ALA A C 1
ATOM 1961 O O . ALA A 1 241 ? 12.180 -4.418 -32.391 1.00 74.00 241 ALA A O 1
ATOM 1962 N N . TRP A 1 242 ? 13.457 -5.316 -30.764 1.00 70.19 242 TRP A N 1
ATOM 1963 C CA . TRP A 1 242 ? 14.733 -4.794 -31.237 1.00 70.19 242 TRP A CA 1
ATOM 1964 C C . TRP A 1 242 ? 15.187 -5.427 -32.547 1.00 70.19 242 TRP A C 1
ATOM 1966 O O . TRP A 1 242 ? 15.558 -4.710 -33.471 1.00 70.19 242 TRP A O 1
ATOM 1976 N N . GLU A 1 243 ? 15.110 -6.751 -32.660 1.00 75.00 243 GLU A N 1
ATOM 1977 C CA . GLU A 1 243 ? 15.445 -7.472 -33.893 1.00 75.00 243 GLU A CA 1
ATOM 1978 C C . GLU A 1 243 ? 14.549 -7.030 -35.060 1.00 75.00 243 GLU A C 1
ATOM 1980 O O . GLU A 1 243 ? 15.024 -6.802 -36.177 1.00 75.00 243 GLU A O 1
ATOM 1985 N N . VAL A 1 244 ? 13.258 -6.809 -34.791 1.00 78.75 244 VAL A N 1
ATOM 1986 C CA . VAL A 1 244 ? 12.315 -6.257 -35.772 1.00 78.75 244 VAL A CA 1
ATOM 1987 C C . VAL A 1 244 ? 12.665 -4.811 -36.137 1.00 78.75 244 VAL A C 1
ATOM 1989 O O . VAL A 1 244 ? 12.638 -4.463 -37.318 1.00 78.75 244 VAL A O 1
ATOM 1992 N N . ALA A 1 245 ? 12.990 -3.961 -35.159 1.00 75.62 245 ALA A N 1
ATOM 1993 C CA . ALA A 1 245 ? 13.368 -2.567 -35.402 1.00 75.62 245 ALA A CA 1
ATOM 1994 C C . ALA A 1 245 ? 14.654 -2.463 -36.238 1.00 75.62 245 ALA A C 1
ATOM 1996 O O . ALA A 1 245 ? 14.700 -1.701 -37.201 1.00 75.62 245 ALA A O 1
ATOM 1997 N N . LEU A 1 246 ? 15.654 -3.290 -35.931 1.00 75.25 246 LEU A N 1
ATOM 1998 C CA . LEU A 1 246 ? 16.884 -3.424 -36.710 1.00 75.25 246 LEU A CA 1
ATOM 1999 C C . LEU A 1 246 ? 16.616 -3.867 -38.147 1.00 75.25 246 LEU A C 1
ATOM 2001 O O . LEU A 1 246 ? 17.139 -3.277 -39.089 1.00 75.25 246 LEU A O 1
ATOM 2005 N N . SER A 1 247 ? 15.780 -4.891 -38.322 1.00 76.31 247 SER A N 1
ATOM 2006 C CA . SER A 1 247 ? 15.431 -5.401 -39.650 1.00 76.31 247 SER A CA 1
ATOM 2007 C C . SER A 1 247 ? 14.748 -4.326 -40.500 1.00 76.31 247 SER A C 1
ATOM 2009 O O . SER A 1 247 ? 15.048 -4.190 -41.685 1.00 76.31 247 SER A O 1
ATOM 2011 N N . LYS A 1 248 ? 13.873 -3.515 -39.888 1.00 81.62 248 LYS A N 1
ATOM 2012 C CA . LYS A 1 248 ? 13.243 -2.363 -40.547 1.00 81.62 248 LYS A CA 1
ATOM 2013 C C . LYS A 1 248 ? 14.253 -1.283 -40.917 1.00 81.62 248 LYS A C 1
ATOM 2015 O O . LYS A 1 248 ? 14.230 -0.827 -42.053 1.00 81.62 248 LYS A O 1
ATOM 2020 N N . PHE A 1 249 ? 15.163 -0.935 -40.008 1.00 80.62 249 PHE A N 1
ATOM 2021 C CA . PHE A 1 249 ? 16.216 0.046 -40.272 1.00 80.62 249 PHE A CA 1
ATOM 2022 C C . PHE A 1 249 ? 17.061 -0.341 -41.495 1.00 80.62 249 PHE A C 1
ATOM 2024 O O . PHE A 1 249 ? 17.249 0.468 -42.401 1.00 80.62 249 PHE A O 1
ATOM 2031 N N . PHE A 1 250 ? 17.513 -1.597 -41.577 1.00 74.88 250 PHE A N 1
ATOM 2032 C CA . PHE A 1 250 ? 18.265 -2.068 -42.743 1.00 74.88 250 PHE A CA 1
ATOM 2033 C C . PHE A 1 250 ? 17.417 -2.104 -44.020 1.00 74.88 250 PHE A C 1
ATOM 2035 O O . PHE A 1 250 ? 17.917 -1.751 -45.088 1.00 74.88 250 PHE A O 1
ATOM 2042 N N . ALA A 1 251 ? 16.141 -2.489 -43.935 1.00 78.06 251 ALA A N 1
ATOM 2043 C CA . ALA A 1 251 ? 15.242 -2.473 -45.087 1.00 78.06 251 ALA A CA 1
ATOM 2044 C C . ALA A 1 251 ? 15.026 -1.050 -45.638 1.00 78.06 251 ALA A C 1
ATOM 2046 O O . ALA A 1 251 ? 15.072 -0.848 -46.851 1.00 78.06 251 ALA A O 1
ATOM 2047 N N . GLU A 1 252 ? 14.852 -0.059 -44.762 1.00 81.38 252 GLU A N 1
ATOM 2048 C CA . GLU A 1 252 ? 14.723 1.357 -45.131 1.00 81.38 252 GLU A CA 1
ATOM 2049 C C . GLU A 1 252 ? 16.017 1.903 -45.746 1.00 81.38 252 GLU A C 1
ATOM 2051 O O . GLU A 1 252 ? 15.976 2.554 -46.792 1.00 81.38 252 GLU A O 1
ATOM 2056 N N . LEU A 1 253 ? 17.172 1.570 -45.159 1.00 78.62 253 LEU A N 1
ATOM 2057 C CA . LEU A 1 253 ? 18.485 1.945 -45.690 1.00 78.62 253 LEU A 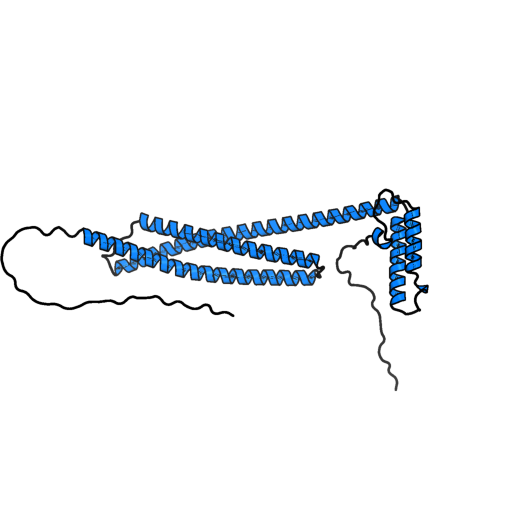CA 1
ATOM 2058 C C . LEU A 1 253 ? 18.693 1.401 -47.115 1.00 78.62 253 LEU A C 1
ATOM 2060 O O . LEU A 1 253 ? 19.117 2.128 -48.015 1.00 78.62 253 LEU A O 1
ATOM 2064 N N . MET A 1 254 ? 18.346 0.130 -47.333 1.00 75.44 254 MET A N 1
ATOM 2065 C CA . MET A 1 254 ? 18.429 -0.518 -48.643 1.00 75.44 254 MET A CA 1
ATOM 2066 C C . MET A 1 254 ? 17.448 0.088 -49.649 1.00 75.44 254 MET A C 1
ATOM 2068 O O . MET A 1 254 ? 17.810 0.293 -50.809 1.00 75.44 254 MET A O 1
ATOM 2072 N N . SER A 1 255 ? 16.228 0.414 -49.216 1.00 78.81 255 SER A N 1
ATOM 2073 C CA . SER A 1 255 ? 15.220 1.052 -50.066 1.00 78.81 255 SER A CA 1
ATOM 2074 C C . SER A 1 255 ? 15.657 2.446 -50.522 1.00 78.81 255 SER A C 1
ATOM 2076 O O . SER A 1 255 ? 15.491 2.775 -51.696 1.00 78.81 255 SER A O 1
ATOM 2078 N N . HIS A 1 256 ? 16.238 3.260 -49.633 1.00 75.62 256 HIS A N 1
ATOM 2079 C CA . HIS A 1 256 ? 16.756 4.582 -49.998 1.00 75.62 256 HIS A CA 1
ATOM 2080 C C . HIS A 1 256 ? 17.902 4.488 -51.004 1.00 75.62 256 HIS A C 1
ATOM 2082 O O . HIS A 1 256 ? 17.880 5.170 -52.027 1.00 75.62 256 HIS A O 1
ATOM 2088 N N . HIS A 1 257 ? 18.836 3.565 -50.786 1.00 70.88 257 HIS A N 1
ATOM 2089 C CA . HIS A 1 257 ? 19.962 3.375 -51.693 1.00 70.88 257 HIS A CA 1
ATOM 2090 C C . HIS A 1 257 ? 19.536 2.902 -53.095 1.00 70.88 257 HIS A C 1
ATOM 2092 O O . HIS A 1 257 ? 20.052 3.378 -54.107 1.00 70.88 257 HIS A O 1
ATOM 2098 N N . GLN A 1 258 ? 18.545 2.006 -53.183 1.00 71.62 258 GLN A N 1
ATOM 2099 C CA . GLN A 1 258 ? 17.970 1.586 -54.467 1.00 71.62 258 GLN A CA 1
ATOM 2100 C C . GLN A 1 258 ? 17.258 2.734 -55.193 1.00 71.62 258 GLN A C 1
ATOM 2102 O O . GLN A 1 258 ? 17.262 2.777 -56.427 1.00 71.62 258 GLN A O 1
ATOM 2107 N N . HIS A 1 259 ? 16.652 3.662 -54.448 1.00 68.44 259 HIS A N 1
ATOM 2108 C CA . HIS A 1 259 ? 15.982 4.819 -55.030 1.00 68.44 259 HIS A CA 1
ATOM 2109 C C . HIS A 1 259 ? 16.982 5.830 -55.603 1.00 68.44 259 HIS A C 1
ATOM 2111 O O . HIS A 1 259 ? 16.786 6.294 -56.729 1.00 68.44 259 HIS A O 1
ATOM 2117 N N . ASP A 1 260 ? 18.083 6.083 -54.893 1.00 64.12 260 ASP A N 1
ATOM 2118 C CA . ASP A 1 260 ? 19.160 6.969 -55.347 1.00 64.12 260 ASP A CA 1
ATOM 2119 C C . ASP A 1 260 ? 19.854 6.424 -56.605 1.00 64.12 260 ASP A C 1
ATOM 2121 O O . ASP A 1 260 ? 20.091 7.165 -57.560 1.00 64.12 260 ASP A O 1
ATOM 2125 N N . HIS A 1 261 ? 20.082 5.107 -56.681 1.00 59.91 261 HIS A N 1
ATOM 2126 C CA . HIS A 1 261 ? 20.634 4.469 -57.882 1.00 59.91 261 HIS A CA 1
ATOM 2127 C C . HIS A 1 261 ? 19.682 4.474 -59.088 1.00 59.91 261 HIS A C 1
ATOM 2129 O O . HIS A 1 261 ? 20.145 4.519 -60.228 1.00 59.91 261 HIS A O 1
ATOM 2135 N N . ARG A 1 262 ? 18.358 4.462 -58.873 1.00 58.72 262 ARG A N 1
ATOM 2136 C CA . ARG A 1 262 ? 17.374 4.603 -59.962 1.00 58.72 262 ARG A CA 1
ATOM 2137 C C . ARG A 1 262 ? 17.275 6.038 -60.484 1.00 58.72 262 ARG A C 1
ATOM 2139 O O . ARG A 1 262 ? 17.080 6.219 -61.682 1.00 58.72 262 ARG A O 1
ATOM 2146 N N . CYS A 1 263 ? 17.436 7.040 -59.622 1.00 51.94 263 CYS A N 1
ATOM 2147 C CA . CYS A 1 263 ? 17.434 8.452 -60.017 1.00 51.94 263 CYS A CA 1
ATOM 2148 C C . CYS A 1 263 ? 18.763 8.906 -60.648 1.00 51.94 263 CYS A C 1
ATOM 2150 O O . CYS A 1 263 ? 18.780 9.881 -61.394 1.00 51.94 263 CYS A O 1
ATOM 2152 N N . ALA A 1 264 ? 19.858 8.178 -60.409 1.00 50.38 264 ALA A N 1
ATOM 2153 C CA . ALA A 1 264 ? 21.173 8.421 -61.000 1.00 50.38 264 ALA A CA 1
ATOM 2154 C C . ALA A 1 264 ? 21.425 7.656 -62.322 1.00 50.38 264 ALA A C 1
ATOM 2156 O O . ALA A 1 264 ? 22.577 7.408 -62.677 1.00 50.38 264 ALA A O 1
ATOM 2157 N N . SER A 1 265 ? 20.382 7.266 -63.070 1.00 41.72 265 SER A N 1
ATOM 2158 C CA . SER A 1 265 ? 20.575 6.801 -64.454 1.00 41.72 265 SER A CA 1
ATOM 2159 C C . SER A 1 265 ? 20.897 7.992 -65.366 1.00 41.72 265 SER A C 1
ATOM 2161 O O . SER A 1 265 ? 20.092 8.925 -65.435 1.00 41.72 265 SER A O 1
ATOM 2163 N N . PRO A 1 266 ? 22.041 7.997 -66.078 1.00 46.66 266 PRO A N 1
ATOM 2164 C CA . PRO A 1 266 ? 22.369 9.071 -67.003 1.00 46.66 266 PRO A CA 1
ATOM 2165 C C . PRO A 1 266 ? 21.364 9.080 -68.158 1.00 46.66 266 PRO A C 1
ATOM 2167 O O . PRO A 1 266 ? 21.001 8.034 -68.697 1.00 46.66 266 PRO A O 1
ATOM 2170 N N . ALA A 1 267 ? 20.904 10.278 -68.523 1.00 51.25 267 ALA A N 1
ATOM 2171 C CA . ALA A 1 267 ? 20.040 10.496 -69.675 1.00 51.25 267 ALA A CA 1
ATOM 2172 C C . ALA A 1 267 ? 20.624 9.804 -70.924 1.00 51.25 267 ALA A C 1
ATOM 2174 O O . ALA A 1 267 ? 21.832 9.913 -71.155 1.00 51.25 267 ALA A O 1
ATOM 2175 N N . PRO A 1 268 ? 19.808 9.119 -71.747 1.00 46.66 268 PRO A N 1
ATOM 2176 C CA . PRO A 1 268 ? 20.302 8.517 -72.974 1.00 46.66 268 PRO A CA 1
ATOM 2177 C C . PRO A 1 268 ? 20.812 9.625 -73.898 1.00 46.66 268 PRO A C 1
ATOM 2179 O O . PRO A 1 268 ? 20.065 10.518 -74.310 1.00 46.66 268 PRO A O 1
ATOM 2182 N N . SER A 1 269 ? 22.105 9.571 -74.201 1.00 42.94 269 SER A N 1
ATOM 2183 C CA . SER A 1 269 ? 22.773 10.424 -75.173 1.00 42.94 269 SER A CA 1
ATOM 2184 C C . SER A 1 269 ? 22.051 10.297 -76.514 1.00 42.94 269 SER A C 1
ATOM 2186 O O . SER A 1 269 ? 22.024 9.233 -77.131 1.00 42.94 269 SER A O 1
ATOM 2188 N N . LYS A 1 270 ? 21.444 11.395 -76.971 1.00 47.03 270 LYS A N 1
ATOM 2189 C CA . LYS A 1 270 ? 20.923 11.507 -78.331 1.00 47.03 270 LYS A CA 1
ATOM 2190 C C . LYS A 1 270 ? 22.092 11.513 -79.317 1.00 47.03 270 LYS A C 1
ATOM 2192 O O . LYS A 1 270 ? 22.724 12.550 -79.493 1.00 47.03 270 LYS A O 1
ATOM 2197 N N . THR A 1 271 ? 22.270 10.416 -80.042 1.00 41.53 271 THR A N 1
ATOM 2198 C CA . THR A 1 271 ? 22.800 10.462 -81.409 1.00 41.53 271 THR A CA 1
ATOM 2199 C C . THR A 1 271 ? 22.012 9.469 -82.255 1.00 41.53 271 THR A C 1
ATOM 2201 O O . THR A 1 271 ? 21.985 8.274 -81.984 1.00 41.53 271 THR A O 1
ATOM 2204 N N . ALA A 1 272 ? 21.280 10.007 -83.226 1.00 41.09 272 ALA A N 1
ATOM 2205 C CA . ALA A 1 272 ? 20.390 9.282 -84.116 1.00 41.09 272 ALA A CA 1
ATOM 2206 C C . ALA A 1 272 ? 21.164 8.569 -85.233 1.00 41.09 272 ALA A C 1
ATOM 2208 O O . ALA A 1 272 ? 22.088 9.164 -85.779 1.00 41.09 272 ALA A O 1
ATOM 2209 N N . GLN A 1 273 ? 20.714 7.373 -85.635 1.00 37.94 273 GLN A N 1
ATOM 2210 C CA . GLN A 1 273 ? 20.310 7.063 -87.019 1.00 37.94 273 GLN A CA 1
ATOM 2211 C C . GLN A 1 273 ? 19.850 5.599 -87.180 1.00 37.94 273 GLN A C 1
ATOM 2213 O O . GLN A 1 273 ? 20.551 4.680 -86.777 1.00 37.94 273 GLN A O 1
ATOM 2218 N N . GLY A 1 274 ? 18.712 5.420 -87.870 1.00 34.00 274 GLY A N 1
ATOM 2219 C CA . GLY A 1 274 ? 18.446 4.263 -88.740 1.00 34.00 274 GLY A CA 1
ATOM 2220 C C . GLY A 1 274 ? 17.399 3.240 -88.276 1.00 34.00 274 GLY A C 1
ATOM 2221 O O . GLY A 1 274 ? 17.672 2.477 -87.364 1.00 34.00 274 GLY A O 1
ATOM 2222 N N . SER A 1 275 ? 16.238 3.237 -88.958 1.00 33.34 275 SER A N 1
ATOM 2223 C CA . SER A 1 275 ? 15.413 2.092 -89.432 1.00 33.34 275 SER A CA 1
ATOM 2224 C C . SER A 1 275 ? 15.538 0.729 -88.729 1.00 33.34 275 SER A C 1
ATOM 2226 O O . SER A 1 275 ? 16.633 0.220 -88.561 1.00 33.34 275 SER A O 1
ATOM 2228 N N . THR A 1 276 ? 14.492 -0.041 -88.416 1.00 36.38 276 THR A N 1
ATOM 2229 C CA . THR A 1 276 ? 13.138 -0.212 -88.987 1.00 36.38 276 THR A CA 1
ATOM 2230 C C . THR A 1 276 ? 12.370 -1.144 -88.029 1.00 36.38 276 THR A C 1
ATOM 2232 O O . THR A 1 276 ? 12.980 -2.017 -87.417 1.00 36.38 276 THR A O 1
ATOM 2235 N N . ALA A 1 277 ? 11.047 -0.989 -87.906 1.00 37.91 277 ALA A N 1
ATOM 2236 C CA . ALA A 1 277 ? 10.157 -1.940 -87.212 1.00 37.91 277 ALA A CA 1
ATOM 2237 C C . ALA A 1 277 ? 10.102 -3.313 -87.947 1.00 37.91 277 ALA A C 1
ATOM 2239 O O . ALA A 1 277 ? 10.495 -3.348 -89.118 1.00 37.91 277 ALA A O 1
ATOM 2240 N N . PRO A 1 278 ? 9.622 -4.426 -87.332 1.00 46.88 278 PRO A N 1
ATOM 2241 C CA . PRO A 1 278 ? 8.181 -4.597 -87.066 1.00 46.88 278 PRO A CA 1
ATOM 2242 C C . PRO A 1 278 ? 7.766 -5.339 -85.761 1.00 46.88 278 PRO A C 1
ATOM 2244 O O . PRO A 1 278 ? 8.447 -6.225 -85.265 1.00 46.88 278 PRO A O 1
ATOM 2247 N N . VAL A 1 279 ? 6.596 -4.927 -85.248 1.00 37.94 279 VAL A N 1
ATOM 2248 C CA . VAL A 1 279 ? 5.409 -5.687 -84.766 1.00 37.94 279 VAL A CA 1
ATOM 2249 C C . VAL A 1 279 ? 5.574 -7.126 -84.206 1.00 37.94 279 VAL A C 1
ATOM 2251 O O . VAL A 1 279 ? 5.970 -8.014 -84.949 1.00 37.94 279 VAL A O 1
ATOM 2254 N N . LEU A 1 280 ? 5.099 -7.384 -82.966 1.00 35.66 280 LEU A N 1
ATOM 2255 C CA . LEU A 1 280 ? 3.935 -8.255 -82.619 1.00 35.66 280 LEU A CA 1
ATOM 2256 C C . LEU A 1 280 ? 3.838 -8.657 -81.123 1.00 35.66 280 LEU A C 1
ATOM 2258 O O . LEU A 1 280 ? 4.790 -9.166 -80.546 1.00 35.66 280 LEU A O 1
ATOM 2262 N N . SER A 1 281 ? 2.608 -8.490 -80.606 1.00 33.50 281 SER A N 1
ATOM 2263 C CA . SER A 1 281 ? 1.840 -9.284 -79.617 1.00 33.50 281 SER A CA 1
ATOM 2264 C C . SER A 1 281 ? 2.340 -9.437 -78.167 1.00 33.50 281 SER A C 1
ATOM 2266 O O . SER A 1 281 ? 3.464 -9.844 -77.928 1.00 33.50 281 SER A O 1
ATOM 2268 N N . GLU A 1 282 ? 1.601 -9.043 -77.117 1.00 35.34 282 GLU A N 1
ATOM 2269 C CA . GLU A 1 282 ? 0.223 -9.365 -76.654 1.00 35.34 282 GLU A CA 1
ATOM 2270 C C . GLU A 1 282 ? 0.238 -10.411 -75.515 1.00 35.34 282 GLU A C 1
ATOM 2272 O O . GLU A 1 282 ? 1.007 -11.366 -75.561 1.00 35.34 282 GLU A O 1
ATOM 2277 N N . ASN A 1 283 ? -0.658 -10.211 -74.531 1.00 35.88 283 ASN A N 1
ATOM 2278 C CA . ASN A 1 283 ? -0.965 -11.003 -73.318 1.00 35.88 283 ASN A CA 1
ATOM 2279 C C . ASN A 1 283 ? -0.139 -10.688 -72.056 1.00 35.88 283 ASN A C 1
ATOM 2281 O O . ASN A 1 283 ? 1.070 -10.539 -72.110 1.00 35.88 283 ASN A O 1
ATOM 2285 N N . ALA A 1 284 ? -0.683 -10.618 -70.838 1.00 34.09 284 ALA A N 1
ATOM 2286 C CA . ALA A 1 284 ? -2.047 -10.586 -70.312 1.00 34.09 284 ALA A CA 1
ATOM 2287 C C . ALA A 1 284 ? -1.961 -10.139 -68.826 1.00 34.09 284 ALA A C 1
ATOM 2289 O O . ALA A 1 284 ? -0.950 -10.337 -68.157 1.00 34.09 284 ALA A O 1
ATOM 2290 N N . ARG A 1 285 ? -3.027 -9.506 -68.328 1.00 39.00 285 ARG A N 1
ATOM 2291 C CA . ARG A 1 285 ? -3.328 -9.138 -66.918 1.00 39.00 285 ARG A CA 1
ATOM 2292 C C . ARG A 1 285 ? -3.808 -10.374 -66.099 1.00 39.00 285 ARG A C 1
ATOM 2294 O O . ARG A 1 285 ? -3.982 -11.412 -66.729 1.00 39.00 285 ARG A O 1
ATOM 2301 N N . PRO A 1 286 ? -4.287 -10.275 -64.826 1.00 55.34 286 PRO A N 1
ATOM 2302 C CA . PRO A 1 286 ? -4.002 -9.382 -63.674 1.00 55.34 286 PRO A CA 1
ATOM 2303 C C . PRO A 1 286 ? -3.913 -10.120 -62.295 1.00 55.34 286 PRO A C 1
ATOM 2305 O O . PRO A 1 286 ? -4.155 -11.312 -62.205 1.00 55.34 286 PRO A O 1
ATOM 2308 N N . ASN A 1 287 ? -3.732 -9.328 -61.221 1.00 41.22 287 ASN A N 1
ATOM 2309 C CA . ASN A 1 287 ? -4.275 -9.482 -59.850 1.00 41.22 287 ASN A CA 1
ATOM 2310 C C . ASN A 1 287 ? -3.909 -10.711 -59.002 1.00 41.22 287 ASN A C 1
ATOM 2312 O O . ASN A 1 287 ? -4.346 -11.809 -59.295 1.00 41.22 287 ASN A O 1
ATOM 2316 N N . GLU A 1 288 ? -3.408 -10.452 -57.788 1.00 39.25 288 GLU A N 1
ATOM 2317 C CA . GLU A 1 288 ? -4.035 -11.017 -56.586 1.00 39.25 288 GLU A CA 1
ATOM 2318 C C . GLU A 1 288 ? -3.783 -10.148 -55.342 1.00 39.25 288 GLU A C 1
ATOM 2320 O O . GLU A 1 288 ? -2.672 -9.702 -55.056 1.00 39.25 288 GLU A O 1
ATOM 2325 N N . LYS A 1 289 ? -4.885 -9.848 -54.644 1.00 47.06 289 LYS A N 1
ATOM 2326 C CA . LYS A 1 289 ? -4.961 -9.103 -53.385 1.00 47.06 289 LYS A CA 1
ATOM 2327 C C . LYS A 1 289 ? -4.542 -10.027 -52.244 1.00 47.06 289 LYS A C 1
ATOM 2329 O O . LYS A 1 289 ? -5.145 -11.081 -52.076 1.00 47.06 289 LYS A O 1
ATOM 2334 N N . PHE A 1 290 ? -3.606 -9.591 -51.408 1.00 43.66 290 PHE A N 1
ATOM 2335 C CA . PHE A 1 290 ? -3.273 -10.286 -50.166 1.00 43.66 290 PHE A CA 1
ATOM 2336 C C . PHE A 1 290 ? -3.988 -9.613 -48.984 1.00 43.66 290 PHE A C 1
ATOM 2338 O O . PHE A 1 290 ? -3.653 -8.498 -48.589 1.00 43.66 290 PHE A O 1
ATOM 2345 N N . THR A 1 291 ? -5.002 -10.280 -48.437 1.00 52.16 291 THR A N 1
ATOM 2346 C CA . THR A 1 291 ? -5.604 -9.972 -47.128 1.00 52.16 291 THR A CA 1
ATOM 2347 C C . THR A 1 291 ? -4.835 -10.700 -46.022 1.00 52.16 291 THR A C 1
ATOM 2349 O O . THR A 1 291 ? -4.644 -11.910 -46.143 1.00 52.16 291 THR A O 1
ATOM 2352 N N . PRO A 1 292 ? -4.420 -10.031 -44.931 1.00 50.25 292 PRO A N 1
ATOM 2353 C CA . PRO A 1 292 ? -3.790 -10.709 -43.801 1.00 50.25 292 PRO A CA 1
ATOM 2354 C C . PRO A 1 292 ? -4.824 -11.377 -42.866 1.00 50.25 292 PRO A C 1
ATOM 2356 O O . PRO A 1 292 ? -5.928 -10.850 -42.700 1.00 50.25 292 PRO A O 1
ATOM 2359 N N . PRO A 1 293 ? -4.477 -12.510 -42.223 1.00 53.72 293 PRO A N 1
ATOM 2360 C CA . PRO A 1 293 ? -5.359 -13.218 -41.300 1.00 53.72 293 PRO A CA 1
ATOM 2361 C C . PRO A 1 293 ? -5.333 -12.627 -39.881 1.00 53.72 293 PRO A C 1
ATOM 2363 O O . PRO A 1 293 ? -4.294 -12.209 -39.370 1.00 53.72 293 PRO A O 1
ATOM 2366 N N . VAL A 1 294 ? -6.496 -12.660 -39.230 1.00 51.50 294 VAL A N 1
ATOM 2367 C CA . VAL A 1 294 ? -6.711 -12.363 -37.806 1.00 51.50 294 VAL A CA 1
ATOM 2368 C C . VAL A 1 294 ? -6.565 -13.655 -36.988 1.00 51.50 294 VAL A C 1
ATOM 2370 O O . VAL A 1 294 ? -7.218 -14.640 -37.331 1.00 51.50 294 VAL A O 1
ATOM 2373 N N . PRO A 1 295 ? -5.817 -13.662 -35.870 1.00 51.06 295 PRO A N 1
ATOM 2374 C CA . PRO A 1 295 ? -6.002 -14.644 -34.800 1.00 51.06 295 PRO A CA 1
ATOM 2375 C C . PRO A 1 295 ? -6.502 -13.930 -33.529 1.00 51.06 295 PRO A C 1
ATOM 2377 O O . PRO A 1 295 ? -5.827 -13.072 -32.971 1.00 51.06 295 PRO A O 1
ATOM 2380 N N . SER A 1 296 ? -7.775 -14.081 -33.164 1.00 47.50 296 SER A N 1
ATOM 2381 C CA . SER A 1 296 ? -8.374 -15.202 -32.417 1.00 47.50 296 SER A CA 1
ATOM 2382 C C . SER A 1 296 ? -8.063 -15.143 -30.917 1.00 47.50 296 SER A C 1
ATOM 2384 O O . SER A 1 296 ? -7.144 -15.776 -30.405 1.00 47.50 296 SER A O 1
ATOM 2386 N N . THR A 1 297 ? -8.888 -14.369 -30.213 1.00 50.62 297 THR A N 1
ATOM 2387 C CA . THR A 1 297 ? -8.993 -14.289 -28.755 1.00 50.62 297 THR A CA 1
ATOM 2388 C C . THR A 1 297 ? -9.450 -15.638 -28.201 1.00 50.62 297 THR A C 1
ATOM 2390 O O . THR A 1 297 ? -10.530 -16.113 -28.552 1.00 50.62 297 THR A O 1
ATOM 2393 N N . ARG A 1 298 ? -8.659 -16.260 -27.319 1.00 52.44 298 ARG A N 1
ATOM 2394 C CA . ARG A 1 298 ? -9.109 -17.418 -26.539 1.00 52.44 298 ARG A CA 1
ATOM 2395 C C . ARG A 1 298 ? -9.370 -16.982 -25.104 1.00 52.44 298 ARG A C 1
ATOM 2397 O O . ARG A 1 298 ? -8.461 -16.561 -24.399 1.00 52.44 298 ARG A O 1
ATOM 2404 N N . VAL A 1 299 ? -10.640 -17.072 -24.735 1.00 49.38 299 VAL A N 1
ATOM 2405 C CA . VAL A 1 299 ? -11.164 -16.980 -23.374 1.00 49.38 299 VAL A CA 1
ATOM 2406 C C . VAL A 1 299 ? -10.792 -18.262 -22.635 1.00 49.38 299 VAL A C 1
ATOM 2408 O O . VAL A 1 299 ? -11.150 -19.338 -23.117 1.00 49.38 299 VAL A O 1
ATOM 2411 N N . VAL A 1 300 ? -10.113 -18.132 -21.493 1.00 53.84 300 VAL A N 1
ATOM 2412 C CA . VAL A 1 300 ? -10.284 -18.975 -20.295 1.00 53.84 300 VAL A CA 1
ATOM 2413 C C . VAL A 1 300 ? -10.066 -18.087 -19.078 1.00 53.84 300 VAL A C 1
ATOM 2415 O O . VAL A 1 300 ? -9.022 -17.398 -19.053 1.00 53.84 300 VAL A O 1
#

Foldseek 3Di:
DDDDDDDDDDDDDDDPQPPDPPPPPLCVLLVHDDDLPDDLVNLVVSLVVSCVVLPLVVDDPPDPSSVVSVVSNVSSVVSCVQRNDSVSVVVVVVVVVVVVVVVVVVVVVVVVVLVVVLVVVLVVLVVVLVVVLVVVLVVLVVVLVVVVVVVCVVPVPADDDDPVLVVVLSVVLSVVVVVVSVVVVVVLVVLSVVLVVVLVVCVVVVPRPVVSVVVNVVSVVVSVVVVVVVVVVCVVVSVVVSVVSSVVSSVVSRVVVVVVVVVPDDDPDDDDDDDDDDDDDDDDDDDDDDDDDDDDDDDD

pLDDT: mean 71.03, std 17.6, range [26.41, 96.75]

Secondary structure (DSSP, 8-state):
---PPPPP---------S-------HHHHTT----TT--HHHHHHHHHHHHHHT-GGGS-TT-HHHHHHHHHHHHHHHHHHHHSSHHHHHHHHHHHHHHHHHHHHHHHHHHHHHHHHHHHHHHHHHHHHHHHHHHHHHHHHHHHHHHHHHHHHH-TTSPPPPHHHHHHHHHHHHHHHHHHHHHHHHHHHHHHHHHHHHHHHHHHTT--HHHHHHHHHHHHHHHHHHHHHHHHHHHHHHHHHHHHHHHHHHHHHHHHHHHHHHHTPPPP----------------------PPPP------

Radius of gyration: 41.21 Å; chains: 1; bounding box: 68×74×129 Å